Protein AF-0000000080790676 (afdb_homodimer)

Foldseek 3Di:
DDCPVPVVLVVLLVLLLVLLVLLQVQAAALVNDHDALCVLQVQLVVVVDHDDSVRSVCSNVVVDRDDDPSSLCSSCVRSVHDSCLSVPPVRVVVVSVLSVVLVVCVVVVPPLPPQPPDSRHNPSVVSVVSVVVVVVVVVVVD/DPCPVPVVLVVLLVLLLVLLVLLQVQAAALVNDHDALCVLQVQLVVVVDHDDSVRSVCSNVVVDRDDDPSSLCSSCVRSVHDSCLSVPPVRVVVVSVLSVVLVVCVVVVPPLPPQPPDSRHRPSVVSVVSVVVVVVVVVVVD

Radius of gyration: 21.84 Å; 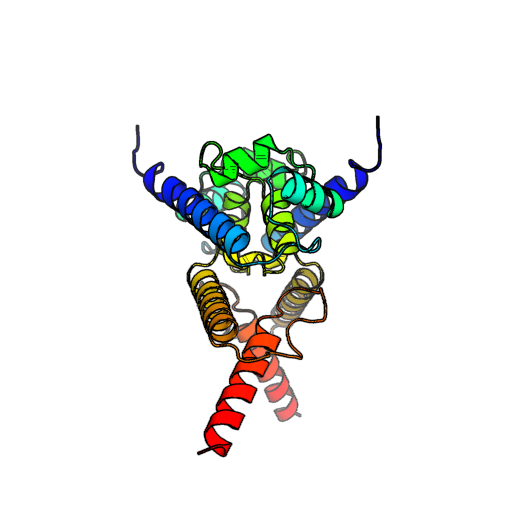Cα contacts (8 Å, |Δi|>4): 256; chains: 2; bounding box: 43×63×64 Å

Sequence (284 aa):
MSEHGGLEEDSWATSFRSRLNFLVAMVPPPSGEKWTNELIAEECLARGVEATYSNIAHLRTGRRTNPSARLVGALAQVFGVDVDYFFNDLRAHQIQKQFLALQQLRESGVKIEGIAARGEGLNPDLVMEAIRALRRDSDDRRMSEHGGLEEDSWATSFRSRLNFLVAMVPPPSGEKWTNELIAEECLARGVEATYSNIAHLRTGRRTNPSARLVGALAQVFGVDVDYFFNDLRAHQIQKQFLALQQLRESGVKIEGIAARGEGLNPDLVMEAIRALRRDSDDRR

Structure (mmCIF, N/CA/C/O backbone):
data_AF-0000000080790676-model_v1
#
loop_
_entity.id
_entity.type
_entity.pdbx_description
1 polymer 'HTH cro/C1-type domain-containing protein'
#
loop_
_atom_site.group_PDB
_atom_site.id
_atom_site.type_symbol
_atom_site.label_atom_id
_atom_site.label_alt_id
_atom_site.label_comp_id
_atom_site.label_asym_id
_atom_site.label_entity_id
_atom_site.label_seq_id
_atom_site.pdbx_PDB_ins_code
_atom_site.Cartn_x
_atom_site.Cartn_y
_atom_site.Cartn_z
_atom_site.occupancy
_atom_site.B_iso_or_equiv
_atom_site.auth_seq_id
_atom_site.auth_comp_id
_atom_site.auth_asym_id
_atom_site.auth_atom_id
_atom_site.pdbx_PDB_model_num
ATOM 1 N N . MET A 1 1 ? -21.875 1.157 -22.062 1 26.67 1 MET A N 1
ATOM 2 C CA . MET A 1 1 ? -20.672 1.672 -21.422 1 26.67 1 MET A CA 1
ATOM 3 C C . MET A 1 1 ? -20.625 1.248 -19.953 1 26.67 1 MET A C 1
ATOM 5 O O . MET A 1 1 ? -21.484 1.621 -19.156 1 26.67 1 MET A O 1
ATOM 9 N N . SER A 1 2 ? -20.281 0.074 -19.594 1 34.34 2 SER A N 1
ATOM 10 C CA . SER A 1 2 ? -20.641 -0.701 -18.422 1 34.34 2 SER A CA 1
ATOM 11 C C . SER A 1 2 ? -20.281 0.04 -17.125 1 34.34 2 SER A C 1
ATOM 13 O O . SER A 1 2 ? -19.125 0.394 -16.922 1 34.34 2 SER A O 1
ATOM 15 N N . GLU A 1 3 ? -21.078 0.726 -16.5 1 38.62 3 GLU A N 1
ATOM 16 C CA . GLU A 1 3 ? -21.281 1.614 -15.352 1 38.62 3 GLU A CA 1
ATOM 17 C C . GLU A 1 3 ? -20.656 1.032 -14.086 1 38.62 3 GLU A C 1
ATOM 19 O O . GLU A 1 3 ? -20.688 1.66 -13.023 1 38.62 3 GLU A O 1
ATOM 24 N N . HIS A 1 4 ? -20.453 -0.241 -14.062 1 42.03 4 HIS A N 1
ATOM 25 C CA . HIS A 1 4 ? -20.078 -0.925 -12.828 1 42.03 4 HIS A CA 1
ATOM 26 C C . HIS A 1 4 ? -18.656 -0.563 -12.406 1 42.03 4 HIS A C 1
ATOM 28 O O . HIS A 1 4 ? -18.266 -0.791 -11.258 1 42.03 4 HIS A O 1
ATOM 34 N N . GLY A 1 5 ? -17.766 -0.32 -13.258 1 42.09 5 GLY A N 1
ATOM 35 C CA . GLY A 1 5 ? -16.359 0.005 -13.086 1 42.09 5 GLY A CA 1
ATOM 36 C C . GLY A 1 5 ? -16.125 1.338 -12.398 1 42.09 5 GLY A C 1
ATOM 37 O O . GLY A 1 5 ? -15.055 1.588 -11.859 1 42.09 5 GLY A O 1
ATOM 38 N N . GLY A 1 6 ? -16.953 2.354 -12.648 1 43.22 6 GLY A N 1
ATOM 39 C CA . GLY A 1 6 ? -16.969 3.756 -12.258 1 43.22 6 GLY A CA 1
ATOM 40 C C . GLY A 1 6 ? -17.172 3.963 -10.773 1 43.22 6 GLY A C 1
ATOM 41 O O . GLY A 1 6 ? -16.5 4.805 -10.164 1 43.22 6 GLY A O 1
ATOM 42 N N . LEU A 1 7 ? -18.172 3.332 -10.242 1 45 7 LEU A N 1
ATOM 43 C CA . LEU A 1 7 ? -18.641 3.541 -8.875 1 45 7 LEU A CA 1
ATOM 44 C C . LEU A 1 7 ? -17.641 3.02 -7.863 1 45 7 LEU A C 1
ATOM 46 O O . LEU A 1 7 ? -17.406 3.646 -6.828 1 45 7 LEU A O 1
ATOM 50 N N . GLU A 1 8 ? -17.078 1.758 -8.102 1 49.09 8 GLU A N 1
ATOM 51 C CA . GLU A 1 8 ? -16.172 1.177 -7.109 1 49.09 8 GLU A CA 1
ATOM 52 C C . GLU A 1 8 ? -14.828 1.901 -7.094 1 49.09 8 GLU A C 1
ATOM 54 O O . GLU A 1 8 ? -14.211 2.047 -6.039 1 49.09 8 GLU A O 1
ATOM 59 N N . GLU A 1 9 ? -14.273 2.238 -8.43 1 52.28 9 GLU A N 1
ATOM 60 C CA . GLU A 1 9 ? -13.055 3.045 -8.508 1 52.28 9 GLU A CA 1
ATOM 61 C C . GLU A 1 9 ? -13.203 4.344 -7.723 1 52.28 9 GLU A C 1
ATOM 63 O O . GLU A 1 9 ? -12.266 4.777 -7.051 1 52.28 9 GLU A O 1
ATOM 68 N N . ASP A 1 10 ? -14.469 4.812 -7.82 1 60 10 ASP A N 1
ATOM 69 C CA . ASP A 1 10 ? -14.859 6.066 -7.184 1 60 10 ASP A CA 1
ATOM 70 C C . ASP A 1 10 ? -14.797 5.953 -5.664 1 60 10 ASP A C 1
ATOM 72 O O . ASP A 1 10 ? -14.43 6.91 -4.98 1 60 10 ASP A O 1
ATOM 76 N N . SER A 1 11 ? -14.664 4.605 -5.402 1 84.94 11 SER A N 1
ATOM 77 C CA . SER A 1 11 ? -14.836 4.465 -3.961 1 84.94 11 SER A CA 1
ATOM 78 C C . SER A 1 11 ? -13.492 4.504 -3.234 1 84.94 11 SER A C 1
ATOM 80 O O . SER A 1 11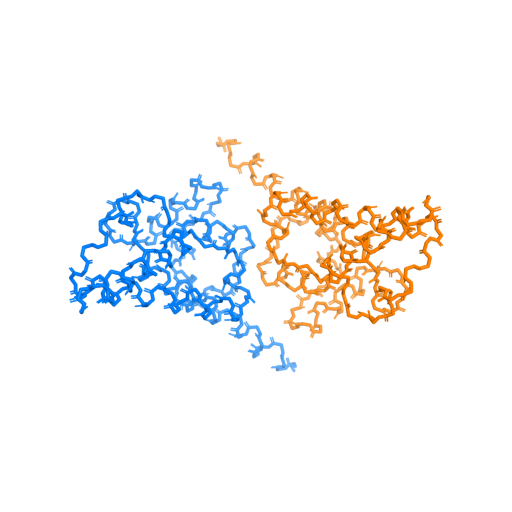 ? -13.344 5.211 -2.238 1 84.94 11 SER A O 1
ATOM 82 N N . TRP A 1 12 ? -12.469 3.998 -4.027 1 92.31 12 TRP A N 1
ATOM 83 C CA . TRP A 1 12 ? -11.188 4 -3.33 1 92.31 12 TRP A CA 1
ATOM 84 C C . TRP A 1 12 ? -10.562 5.387 -3.352 1 92.31 12 TRP A C 1
ATOM 86 O O . TRP A 1 12 ? -10 5.84 -2.348 1 92.31 12 TRP A O 1
ATOM 96 N N . ALA A 1 13 ? -10.664 6.074 -4.465 1 94.19 13 ALA A N 1
ATOM 97 C CA . ALA A 1 13 ? -10.086 7.406 -4.617 1 94.19 13 ALA A CA 1
ATOM 98 C C . ALA A 1 13 ? -10.68 8.383 -3.604 1 94.19 13 ALA A C 1
ATOM 100 O O . ALA A 1 13 ? -9.961 9.219 -3.049 1 94.19 13 ALA A O 1
ATOM 101 N N . THR A 1 14 ? -11.922 8.266 -3.424 1 95.31 14 THR A N 1
ATOM 102 C CA . THR A 1 14 ? -12.602 9.117 -2.461 1 95.31 14 THR A CA 1
ATOM 103 C C . THR A 1 14 ? -12.102 8.844 -1.044 1 95.31 14 THR A C 1
ATOM 105 O O . THR A 1 14 ? -11.805 9.773 -0.291 1 95.31 14 THR A O 1
ATOM 108 N N . SER A 1 15 ? -12 7.543 -0.733 1 96.31 15 SER A N 1
ATOM 109 C CA . SER A 1 15 ? -11.492 7.156 0.582 1 96.31 15 SER A CA 1
ATOM 110 C C . SER A 1 15 ? -10.047 7.598 0.771 1 96.31 15 SER A C 1
ATOM 112 O O . SER A 1 15 ? -9.68 8.094 1.837 1 96.31 15 SER A O 1
ATOM 114 N N . PHE A 1 16 ? -9.289 7.43 -0.302 1 97.62 16 PHE A N 1
ATOM 115 C CA . PHE A 1 16 ? -7.891 7.844 -0.247 1 97.62 16 PHE A CA 1
ATOM 116 C C . PHE A 1 16 ? -7.773 9.336 0.046 1 97.62 16 PHE A C 1
ATOM 118 O O . PHE A 1 16 ? -7.012 9.742 0.924 1 97.62 16 PHE A O 1
ATOM 125 N N . ARG A 1 17 ? -8.5 10.07 -0.663 1 97.88 17 ARG A N 1
ATOM 126 C CA . ARG A 1 17 ? -8.484 11.523 -0.505 1 97.88 17 ARG A CA 1
ATOM 127 C C . ARG A 1 17 ? -8.852 11.922 0.92 1 97.88 17 ARG A C 1
ATOM 129 O O . ARG A 1 17 ? -8.156 12.727 1.542 1 97.88 17 ARG A O 1
ATOM 136 N N . SER A 1 18 ? -9.914 11.352 1.451 1 97.69 18 SER A N 1
ATOM 137 C CA . SER A 1 18 ? -10.367 11.648 2.807 1 97.69 18 SER A CA 1
ATOM 138 C C . SER A 1 18 ? -9.312 11.258 3.838 1 97.69 18 SER A C 1
ATOM 140 O O . SER A 1 18 ? -9.047 12.016 4.777 1 97.69 18 SER A O 1
ATOM 142 N N . ARG A 1 19 ? -8.68 10.156 3.592 1 97.94 19 ARG A N 1
ATOM 143 C CA . ARG A 1 19 ? -7.68 9.656 4.527 1 97.94 19 ARG A CA 1
ATOM 144 C C . ARG A 1 19 ? -6.422 10.516 4.488 1 97.94 19 ARG A C 1
ATOM 146 O O . ARG A 1 19 ? -5.824 10.797 5.531 1 97.94 19 ARG A O 1
ATOM 153 N N . LEU A 1 20 ? -6.043 10.891 3.299 1 98.38 20 LEU A N 1
ATOM 154 C CA . LEU A 1 20 ? -4.898 11.789 3.168 1 98.38 20 LEU A CA 1
ATOM 155 C C . LEU A 1 20 ? -5.152 13.109 3.896 1 98.38 20 LEU A C 1
ATOM 157 O O . LEU A 1 20 ? -4.328 13.547 4.695 1 98.38 20 LEU A O 1
ATOM 161 N N . ASN A 1 21 ? -6.305 13.695 3.693 1 98.19 21 ASN A N 1
ATOM 162 C CA . ASN A 1 21 ? -6.625 14.984 4.293 1 98.19 21 ASN A CA 1
ATOM 163 C C . ASN A 1 21 ? -6.762 14.883 5.809 1 98.19 21 ASN A C 1
ATOM 165 O O . ASN A 1 21 ? -6.426 15.82 6.531 1 98.19 21 ASN A O 1
ATOM 169 N N . PHE A 1 22 ? -7.238 13.781 6.297 1 97.5 22 PHE A N 1
ATOM 170 C CA . PHE A 1 22 ? -7.285 13.547 7.738 1 97.5 22 PHE A CA 1
ATOM 171 C C . PHE A 1 22 ? -5.887 13.609 8.344 1 97.5 22 PHE A C 1
ATOM 173 O O . PHE A 1 22 ? -5.676 14.258 9.367 1 97.5 22 PHE A O 1
ATOM 180 N N . LEU A 1 23 ? -4.902 12.945 7.695 1 95.81 23 LEU A N 1
ATOM 181 C CA . LEU A 1 23 ? -3.535 12.945 8.203 1 95.81 23 LEU A CA 1
ATOM 182 C C . LEU A 1 23 ? -2.947 14.352 8.18 1 95.81 23 LEU A C 1
ATOM 184 O O . LEU A 1 23 ? -2.266 14.766 9.117 1 95.81 23 LEU A O 1
ATOM 188 N N . VAL A 1 24 ? -3.238 15.078 7.109 1 96 24 VAL A N 1
ATOM 189 C CA . VAL A 1 24 ? -2.732 16.438 6.98 1 96 24 VAL A CA 1
ATOM 190 C C . VAL A 1 24 ? -3.264 17.297 8.125 1 96 24 VAL A C 1
ATOM 192 O O . VAL A 1 24 ? -2.543 18.141 8.664 1 96 24 VAL A O 1
ATOM 195 N N . ALA A 1 25 ? -4.465 16.984 8.516 1 94.12 25 ALA A N 1
ATOM 196 C CA . ALA A 1 25 ? -5.105 17.766 9.57 1 94.12 25 ALA A CA 1
ATOM 197 C C . ALA A 1 25 ? -4.613 17.344 10.953 1 94.12 25 ALA A C 1
ATOM 199 O O . ALA A 1 25 ? -4.504 18.172 11.859 1 94.12 25 ALA A O 1
ATOM 200 N N . MET A 1 26 ? -4.23 16.062 11.086 1 91.38 26 MET A N 1
ATOM 201 C CA . MET A 1 26 ? -4.086 15.539 12.438 1 91.38 26 MET A CA 1
ATOM 202 C C . MET A 1 26 ? -2.613 15.375 12.797 1 91.38 26 MET A C 1
ATOM 204 O O . MET A 1 26 ? -2.25 15.438 13.977 1 91.38 26 MET A O 1
ATOM 208 N N . VAL A 1 27 ? -1.775 15.18 11.797 1 88 27 VAL A N 1
ATOM 209 C CA . VAL A 1 27 ? -0.369 14.898 12.062 1 88 27 VAL A CA 1
ATOM 210 C C . VAL A 1 27 ? 0.446 16.188 11.953 1 88 27 VAL A C 1
ATOM 212 O O . VAL A 1 27 ? 0.422 16.859 10.914 1 88 27 VAL A O 1
ATOM 215 N N . PRO A 1 28 ? 1.171 16.469 13.008 1 84.75 28 PRO A N 1
ATOM 216 C CA . PRO A 1 28 ? 1.999 17.688 12.914 1 84.75 28 PRO A CA 1
ATOM 217 C C . PRO A 1 28 ? 3.211 17.5 12 1 84.75 28 PRO A C 1
ATOM 219 O O . PRO A 1 28 ? 3.807 16.406 11.977 1 84.75 28 PRO A O 1
ATOM 222 N N . PRO A 1 29 ? 3.52 18.516 11.266 1 87.94 29 PRO A N 1
ATOM 223 C CA . PRO A 1 29 ? 4.75 18.453 10.477 1 87.94 29 PRO A CA 1
ATOM 224 C C . PRO A 1 29 ? 6.012 18.5 11.336 1 87.94 29 PRO A C 1
ATOM 226 O O . PRO A 1 29 ? 5.957 18.953 12.484 1 87.94 29 PRO A O 1
ATOM 229 N N . PRO A 1 30 ? 7.078 17.953 10.758 1 77.44 30 PRO A N 1
ATOM 230 C CA . PRO A 1 30 ? 8.336 18 11.508 1 77.44 30 PRO A CA 1
ATOM 231 C C . PRO A 1 30 ? 8.789 19.438 11.805 1 77.44 30 PRO A C 1
ATOM 233 O O . PRO A 1 30 ? 9.438 19.672 12.828 1 77.44 30 PRO A O 1
ATOM 236 N N . SER A 1 31 ? 8.516 20.328 10.914 1 75.06 31 SER A N 1
ATOM 237 C CA . SER A 1 31 ? 8.969 21.719 11.047 1 75.06 31 SER A CA 1
ATOM 238 C C . SER A 1 31 ? 8.156 22.469 12.094 1 75.06 31 SER A C 1
ATOM 240 O O . SER A 1 31 ? 8.555 23.547 12.539 1 75.06 31 SER A O 1
ATOM 242 N N . GLY A 1 32 ? 7.203 21.844 12.609 1 73.69 32 GLY A N 1
ATOM 243 C CA . GLY A 1 32 ? 6.34 22.516 13.57 1 73.69 32 GLY A CA 1
ATOM 244 C C . GLY A 1 32 ? 5.328 23.438 12.922 1 73.69 32 GLY A C 1
ATOM 245 O O . GLY A 1 32 ? 4.352 23.844 13.562 1 73.69 32 GLY A O 1
ATOM 246 N N . GLU A 1 33 ? 5.57 23.906 11.789 1 78.69 33 GLU A N 1
ATOM 247 C CA . GLU A 1 33 ? 4.613 24.734 11.055 1 78.69 33 GLU A CA 1
ATOM 248 C C . GLU A 1 33 ? 3.477 23.875 10.492 1 78.69 33 GLU A C 1
ATOM 250 O O . GLU A 1 33 ? 3.334 22.703 10.844 1 78.69 33 GLU A O 1
ATOM 255 N N . LYS A 1 34 ? 2.537 24.516 9.688 1 90 34 LYS A N 1
ATOM 256 C CA . LYS A 1 34 ? 1.4 23.859 9.055 1 90 34 LYS A CA 1
ATOM 257 C C . LYS A 1 34 ? 1.822 23.156 7.766 1 90 34 LYS A C 1
ATOM 259 O O . LYS A 1 34 ? 2.693 23.656 7.043 1 90 34 LYS A O 1
ATOM 264 N N . TRP A 1 35 ? 1.248 22 7.578 1 94.5 35 TRP A N 1
ATOM 265 C CA . TRP A 1 35 ? 1.479 21.297 6.312 1 94.5 35 TRP A CA 1
ATOM 266 C C . TRP A 1 35 ? 1.046 22.172 5.137 1 94.5 35 TRP A C 1
ATOM 268 O O . TRP A 1 35 ? -0.004 22.812 5.184 1 94.5 35 TRP A O 1
ATOM 278 N N . THR A 1 36 ? 1.931 22.297 4.191 1 95.12 36 THR A N 1
ATOM 279 C CA . THR A 1 36 ? 1.578 22.781 2.865 1 95.12 36 THR A CA 1
ATOM 280 C C . THR A 1 36 ? 1.824 21.719 1.809 1 95.12 36 THR A C 1
ATOM 282 O O . THR A 1 36 ? 2.572 20.766 2.045 1 95.12 36 THR A O 1
ATOM 285 N N . ASN A 1 37 ? 1.191 21.875 0.684 1 97.25 37 ASN A N 1
ATOM 286 C CA . ASN A 1 37 ? 1.439 20.922 -0.396 1 97.25 37 ASN A CA 1
ATOM 287 C C . ASN A 1 37 ? 2.912 20.891 -0.793 1 97.25 37 ASN A C 1
ATOM 289 O O . ASN A 1 37 ? 3.447 19.844 -1.146 1 97.25 37 ASN A O 1
ATOM 293 N N . GLU A 1 38 ? 3.516 22.031 -0.691 1 95.5 38 GLU A N 1
ATOM 294 C CA . GLU A 1 38 ? 4.941 22.141 -0.982 1 95.5 38 GLU A CA 1
ATOM 295 C C . GLU A 1 38 ? 5.77 21.344 0.015 1 95.5 38 GLU A C 1
ATOM 297 O O . GLU A 1 38 ? 6.695 20.625 -0.374 1 95.5 38 GLU A O 1
ATOM 302 N N . LEU A 1 39 ? 5.434 21.5 1.262 1 95.75 39 LEU A N 1
ATOM 303 C CA . LEU A 1 39 ? 6.168 20.766 2.297 1 95.75 39 LEU A CA 1
ATOM 304 C C . LEU A 1 39 ? 5.965 19.266 2.156 1 95.75 39 LEU A C 1
ATOM 306 O O . LEU A 1 39 ? 6.91 18.484 2.318 1 95.75 39 LEU A O 1
ATOM 310 N N . ILE A 1 40 ? 4.77 18.844 1.87 1 97.25 40 ILE A N 1
ATOM 311 C CA . ILE A 1 40 ? 4.477 17.422 1.676 1 97.25 40 ILE A CA 1
ATOM 312 C C . ILE A 1 40 ? 5.297 16.891 0.504 1 97.25 40 ILE A C 1
ATOM 314 O O . ILE A 1 40 ? 5.902 15.812 0.603 1 97.25 40 ILE A O 1
ATOM 318 N N . ALA A 1 41 ? 5.305 17.656 -0.583 1 97.44 41 ALA A N 1
ATOM 319 C CA . ALA A 1 41 ? 6.078 17.25 -1.757 1 97.44 41 ALA A CA 1
ATOM 320 C C . ALA A 1 41 ? 7.562 17.125 -1.418 1 97.44 41 ALA A C 1
ATOM 322 O O . ALA A 1 41 ? 8.219 16.172 -1.847 1 97.44 41 ALA A O 1
ATOM 323 N N . GLU A 1 42 ? 8.039 18.047 -0.665 1 95.88 42 GLU A N 1
ATOM 324 C CA . GLU A 1 42 ? 9.438 18.016 -0.249 1 95.88 42 GLU A CA 1
ATOM 325 C C . GLU A 1 42 ? 9.742 16.797 0.604 1 95.88 42 GLU A C 1
ATOM 327 O O . GLU A 1 42 ? 10.789 16.156 0.444 1 95.88 42 GLU A O 1
ATOM 332 N N . GLU A 1 43 ? 8.852 16.516 1.502 1 94.5 43 GLU A N 1
ATOM 333 C CA . GLU A 1 43 ? 9.039 15.344 2.359 1 94.5 43 GLU A CA 1
ATOM 334 C C . GLU A 1 43 ? 8.984 14.055 1.552 1 94.5 43 GLU A C 1
ATOM 336 O O . GLU A 1 43 ? 9.695 13.094 1.855 1 94.5 43 GLU A O 1
ATOM 341 N N . CYS A 1 44 ? 8.148 13.969 0.527 1 96.62 44 CYS A N 1
ATOM 342 C CA . CYS A 1 44 ? 8.109 12.82 -0.365 1 96.62 44 CYS A CA 1
ATOM 343 C C . CYS A 1 44 ? 9.43 12.672 -1.119 1 96.62 44 CYS A C 1
ATOM 345 O O . CYS A 1 44 ? 9.953 11.562 -1.248 1 96.62 44 CYS A O 1
ATOM 347 N N . LEU A 1 45 ? 9.961 13.812 -1.557 1 95.12 45 LEU A N 1
ATOM 348 C CA . LEU A 1 45 ? 11.234 13.805 -2.277 1 95.12 45 LEU A CA 1
ATOM 349 C C . LEU A 1 45 ? 12.359 13.289 -1.39 1 95.12 45 LEU A C 1
ATOM 351 O O . LEU A 1 45 ? 13.227 12.539 -1.85 1 95.12 45 LEU A O 1
ATOM 355 N N . ALA A 1 46 ? 12.289 13.68 -0.172 1 93.5 46 ALA A N 1
ATOM 356 C CA . ALA A 1 46 ? 13.289 13.234 0.793 1 93.5 46 ALA A CA 1
ATOM 357 C C . ALA A 1 46 ? 13.25 11.711 0.957 1 93.5 46 ALA A C 1
ATOM 359 O O . ALA A 1 46 ? 14.227 11.102 1.385 1 93.5 46 ALA A O 1
ATOM 360 N N . ARG A 1 47 ? 12.141 11.172 0.562 1 91.25 47 ARG A N 1
ATOM 361 C CA . ARG A 1 47 ? 11.961 9.727 0.66 1 91.25 47 ARG A CA 1
ATOM 362 C C . ARG A 1 47 ? 12.109 9.062 -0.705 1 91.25 47 ARG A C 1
ATOM 364 O O . ARG A 1 47 ? 11.727 7.898 -0.88 1 91.25 47 ARG A O 1
ATOM 371 N N . GLY A 1 48 ? 12.586 9.867 -1.639 1 91.75 48 GLY A N 1
ATOM 372 C CA . GLY A 1 48 ? 12.984 9.32 -2.924 1 91.75 48 GLY A CA 1
ATOM 373 C C . GLY A 1 48 ? 11.859 9.305 -3.941 1 91.75 48 GLY A C 1
ATOM 374 O O . GLY A 1 48 ? 11.969 8.664 -4.988 1 91.75 48 GLY A O 1
ATOM 375 N N . VAL A 1 49 ? 10.797 9.914 -3.652 1 94.69 49 VAL A N 1
ATOM 376 C CA . VAL A 1 49 ? 9.672 9.945 -4.586 1 94.69 49 VAL A CA 1
ATOM 377 C C . VAL A 1 49 ? 9.383 11.383 -5.004 1 94.69 49 VAL A C 1
ATOM 379 O O . VAL A 1 49 ? 9.07 12.227 -4.164 1 94.69 49 VAL A O 1
ATOM 382 N N . GLU A 1 50 ? 9.516 11.531 -6.238 1 91.69 50 GLU A N 1
ATOM 383 C CA . GLU A 1 50 ? 9.266 12.867 -6.762 1 91.69 50 GLU A CA 1
ATOM 384 C C . GLU A 1 50 ? 7.773 13.148 -6.883 1 91.69 50 GLU A C 1
ATOM 386 O O . GLU A 1 50 ? 7.051 12.414 -7.562 1 91.69 50 GLU A O 1
ATOM 391 N N . ALA A 1 51 ? 7.402 14.07 -6.137 1 91.5 51 ALA A N 1
ATOM 392 C CA . ALA A 1 51 ? 6.047 14.609 -6.254 1 91.5 51 ALA A CA 1
ATOM 393 C C . ALA A 1 51 ? 6.07 16.125 -6.391 1 91.5 51 ALA A C 1
ATOM 395 O O . ALA A 1 51 ? 6.961 16.797 -5.859 1 91.5 51 ALA A O 1
ATOM 396 N N . THR A 1 52 ? 5.289 16.672 -7.211 1 90.56 52 THR A N 1
ATOM 397 C CA . THR A 1 52 ? 5.168 18.109 -7.32 1 90.56 52 THR A CA 1
ATOM 398 C C . THR A 1 52 ? 4.059 18.641 -6.41 1 90.56 52 THR A C 1
ATOM 400 O O . THR A 1 52 ? 3.232 17.859 -5.922 1 90.56 52 THR A O 1
ATOM 403 N N . TYR A 1 53 ? 4.184 19.969 -6.188 1 92.69 53 TYR A N 1
ATOM 404 C CA . TYR A 1 53 ? 3.119 20.641 -5.453 1 92.69 53 TYR A CA 1
ATOM 405 C C . TYR A 1 53 ? 1.761 20.359 -6.086 1 92.69 53 TYR A C 1
ATOM 407 O O . TYR A 1 53 ? 0.789 20.078 -5.383 1 92.69 53 TYR A O 1
ATOM 415 N N . SER A 1 54 ? 1.723 20.422 -7.324 1 94.94 54 SER A N 1
ATOM 416 C CA . SER A 1 54 ? 0.457 20.25 -8.023 1 94.94 54 SER A CA 1
ATOM 417 C C . SER A 1 54 ? -0.06 18.812 -7.875 1 94.94 54 SER A C 1
ATOM 419 O O . SER A 1 54 ? -1.266 18.594 -7.742 1 94.94 54 SER A O 1
ATOM 421 N N . ASN A 1 55 ? 0.87 17.828 -7.887 1 95.75 55 ASN A N 1
ATOM 422 C CA . ASN A 1 55 ? 0.473 16.438 -7.695 1 95.75 55 ASN A CA 1
ATOM 423 C C . ASN A 1 55 ? -0.205 16.219 -6.348 1 95.75 55 ASN A C 1
ATOM 425 O O . ASN A 1 55 ? -1.26 15.594 -6.27 1 95.75 55 ASN A O 1
ATOM 429 N N . ILE A 1 56 ? 0.364 16.812 -5.359 1 98.06 56 ILE A N 1
ATOM 430 C CA . ILE A 1 56 ? -0.18 16.688 -4.012 1 98.06 56 ILE A CA 1
ATOM 431 C C . ILE A 1 56 ? -1.519 17.422 -3.924 1 98.06 56 ILE A C 1
ATOM 433 O O . ILE A 1 56 ? -2.496 16.875 -3.404 1 98.06 56 ILE A O 1
ATOM 437 N N . ALA A 1 57 ? -1.563 18.641 -4.418 1 98.12 57 ALA A N 1
ATOM 438 C CA . ALA A 1 57 ? -2.795 19.422 -4.418 1 98.12 57 ALA A CA 1
ATOM 439 C C . ALA A 1 57 ? -3.922 18.672 -5.125 1 98.12 57 ALA A C 1
ATOM 441 O O . ALA A 1 57 ? -5.051 18.641 -4.633 1 98.12 57 ALA A O 1
ATOM 442 N N . HIS A 1 58 ? -3.623 18.125 -6.242 1 97.94 58 HIS A N 1
ATOM 443 C CA . HIS A 1 58 ? -4.625 17.422 -7.035 1 97.94 58 HIS A CA 1
ATOM 444 C C . HIS A 1 58 ? -5.148 16.188 -6.305 1 97.94 58 HIS A C 1
ATOM 446 O O . HIS A 1 58 ? -6.336 15.867 -6.398 1 97.94 58 HIS A O 1
ATOM 452 N N . LEU A 1 59 ? -4.312 15.5 -5.605 1 97.75 59 LEU A N 1
ATOM 453 C CA . LEU A 1 59 ? -4.738 14.352 -4.816 1 97.75 59 LEU A CA 1
ATOM 454 C C . LEU A 1 59 ? -5.656 14.789 -3.678 1 97.75 59 LEU A C 1
ATOM 456 O O . LEU A 1 59 ? -6.691 14.156 -3.432 1 97.75 59 LEU A O 1
ATOM 460 N N . ARG A 1 60 ? -5.34 15.883 -3.098 1 98.12 60 ARG A N 1
ATOM 461 C CA . ARG A 1 60 ? -6.078 16.344 -1.926 1 98.12 60 ARG A CA 1
ATOM 462 C C . ARG A 1 60 ? -7.426 16.922 -2.324 1 98.12 60 ARG A C 1
ATOM 464 O O . ARG A 1 60 ? -8.367 16.938 -1.527 1 98.12 60 ARG A O 1
ATOM 471 N N . THR A 1 61 ? -7.527 17.375 -3.545 1 97.5 61 THR A N 1
ATOM 472 C CA . THR A 1 61 ? -8.773 17.984 -3.992 1 97.5 61 THR A CA 1
ATOM 473 C C . THR A 1 61 ? -9.578 17.016 -4.855 1 97.5 61 THR A C 1
ATOM 475 O O . THR A 1 61 ? -10.711 17.312 -5.238 1 97.5 61 THR A O 1
ATOM 478 N N . GLY A 1 62 ? -9.008 15.914 -5.25 1 95.44 62 GLY A N 1
ATOM 479 C CA . GLY A 1 62 ? -9.711 14.914 -6.035 1 95.44 62 GLY A CA 1
ATOM 480 C C . GLY A 1 62 ? -9.594 15.141 -7.531 1 95.44 62 GLY A C 1
ATOM 481 O O . GLY A 1 62 ? -10.227 14.445 -8.32 1 95.44 62 GLY A O 1
ATOM 482 N N . ARG A 1 63 ? -8.781 16.062 -7.965 1 95.62 63 ARG A N 1
ATOM 483 C CA . ARG A 1 63 ? -8.539 16.297 -9.383 1 95.62 63 ARG A CA 1
ATOM 484 C C . ARG A 1 63 ? -7.73 15.156 -9.992 1 95.62 63 ARG A C 1
ATOM 486 O O . ARG A 1 63 ? -7.84 14.875 -11.188 1 95.62 63 ARG A O 1
ATOM 493 N N . ARG A 1 64 ? -6.898 14.555 -9.227 1 94.44 64 ARG A N 1
ATOM 494 C CA . ARG A 1 64 ? -6.254 13.281 -9.555 1 94.44 64 ARG A CA 1
ATOM 495 C C . ARG A 1 64 ? -6.742 12.172 -8.633 1 94.44 64 ARG A C 1
ATOM 497 O O . ARG A 1 64 ? -6.836 12.359 -7.422 1 94.44 64 ARG A O 1
ATOM 504 N N . THR A 1 65 ? -7.039 11.062 -9.242 1 93.88 65 THR A N 1
ATOM 505 C CA . THR A 1 65 ? -7.711 10.047 -8.453 1 93.88 65 THR A CA 1
ATOM 506 C C . THR A 1 65 ? -6.949 8.727 -8.508 1 93.88 65 THR A C 1
ATOM 508 O O . THR A 1 65 ? -7.387 7.723 -7.938 1 93.88 65 THR A O 1
ATOM 511 N N . ASN A 1 66 ? -5.789 8.719 -9.203 1 93.88 66 ASN A N 1
ATOM 512 C CA . ASN A 1 66 ? -5.062 7.469 -9.383 1 93.88 66 ASN A CA 1
ATOM 513 C C . ASN A 1 66 ? -3.57 7.645 -9.109 1 93.88 66 ASN A C 1
ATOM 515 O O . ASN A 1 66 ? -2.752 7.566 -10.023 1 93.88 66 ASN A O 1
ATOM 519 N N . PRO A 1 67 ? -3.279 7.812 -7.84 1 96.75 67 PRO A N 1
ATOM 520 C CA . PRO A 1 67 ? -1.86 7.949 -7.504 1 96.75 67 PRO A CA 1
ATOM 521 C C . PRO A 1 67 ? -1.074 6.66 -7.734 1 96.75 67 PRO A C 1
ATOM 523 O O . PRO A 1 67 ? -1.656 5.574 -7.75 1 96.75 67 PRO A O 1
ATOM 526 N N . SER A 1 68 ? 0.235 6.844 -7.898 1 96.12 68 SER A N 1
ATOM 527 C CA . SER A 1 68 ? 1.11 5.68 -8 1 96.12 68 SER A CA 1
ATOM 528 C C . SER A 1 68 ? 1.306 5.012 -6.645 1 96.12 68 SER A C 1
ATOM 530 O O . SER A 1 68 ? 1.164 5.656 -5.602 1 96.12 68 SER A O 1
ATOM 532 N N . ALA A 1 69 ? 1.668 3.764 -6.691 1 97 69 ALA A N 1
ATOM 533 C CA . ALA A 1 69 ? 1.938 3.02 -5.465 1 97 69 ALA A CA 1
ATOM 534 C C . ALA A 1 69 ? 3.119 3.619 -4.707 1 97 69 ALA A C 1
ATOM 536 O O . ALA A 1 69 ? 3.09 3.723 -3.479 1 97 69 ALA A O 1
ATOM 537 N N . ARG A 1 70 ? 4.117 4.016 -5.387 1 95.88 70 ARG A N 1
ATOM 538 C CA . ARG A 1 70 ? 5.301 4.59 -4.762 1 95.88 70 ARG A CA 1
ATOM 539 C C . ARG A 1 70 ? 4.957 5.867 -4.004 1 95.88 70 ARG A C 1
ATOM 541 O O . ARG A 1 70 ? 5.434 6.082 -2.887 1 95.88 70 ARG A O 1
ATOM 548 N N . LEU A 1 71 ? 4.156 6.715 -4.617 1 97.25 71 LEU A N 1
ATOM 549 C CA . LEU A 1 71 ? 3.76 7.953 -3.955 1 97.25 71 LEU A CA 1
ATOM 550 C C . LEU A 1 71 ? 2.947 7.664 -2.697 1 97.25 71 LEU A C 1
ATOM 552 O O . LEU A 1 71 ? 3.158 8.289 -1.658 1 97.25 71 LEU A O 1
ATOM 556 N N . VAL A 1 72 ? 2.051 6.727 -2.809 1 98 72 VAL A N 1
ATOM 557 C CA . VAL A 1 72 ? 1.223 6.383 -1.658 1 98 72 VAL A CA 1
ATOM 558 C C . VAL A 1 72 ? 2.1 5.836 -0.535 1 98 72 VAL A C 1
ATOM 560 O O . VAL A 1 72 ? 1.902 6.172 0.636 1 98 72 VAL A O 1
ATOM 563 N N . GLY A 1 73 ? 3.068 5.012 -0.864 1 97.38 73 GLY A N 1
ATOM 564 C CA . GLY A 1 73 ? 4.035 4.543 0.115 1 97.38 73 GLY A CA 1
ATOM 565 C C . GLY A 1 73 ? 4.816 5.672 0.768 1 97.38 73 GLY A C 1
ATOM 566 O O . GLY A 1 73 ? 5 5.68 1.987 1 97.38 73 GLY A O 1
ATOM 567 N N . ALA A 1 74 ? 5.27 6.586 -0.033 1 97.06 74 ALA A N 1
ATOM 568 C CA . ALA A 1 74 ? 6.012 7.734 0.489 1 97.06 74 ALA A CA 1
ATOM 569 C C . ALA A 1 74 ? 5.145 8.562 1.434 1 97.06 74 ALA A C 1
ATOM 571 O O . ALA A 1 74 ? 5.605 8.984 2.498 1 97.06 74 ALA A O 1
ATOM 572 N N . LEU A 1 75 ? 3.861 8.773 1.043 1 97.69 75 LEU A N 1
ATOM 573 C CA . LEU A 1 75 ? 2.947 9.547 1.882 1 97.69 75 LEU A CA 1
ATOM 574 C C . LEU A 1 75 ? 2.732 8.852 3.225 1 97.69 75 LEU A C 1
ATOM 576 O O . LEU A 1 75 ? 2.689 9.508 4.266 1 97.69 75 LEU A O 1
ATOM 580 N N . ALA A 1 76 ? 2.559 7.531 3.158 1 97.06 76 ALA A N 1
ATOM 581 C CA . ALA A 1 76 ? 2.426 6.785 4.406 1 97.06 76 ALA A CA 1
ATOM 582 C C . ALA A 1 76 ? 3.627 7.027 5.316 1 97.06 76 ALA A C 1
ATOM 584 O O . ALA A 1 76 ? 3.467 7.246 6.52 1 97.06 76 ALA A O 1
ATOM 585 N N . GLN A 1 77 ? 4.836 7.039 4.781 1 94.38 77 GLN A N 1
ATOM 586 C CA . GLN A 1 77 ? 6.059 7.273 5.547 1 94.38 77 GLN A CA 1
ATOM 587 C C . GLN A 1 77 ? 6.109 8.703 6.07 1 94.38 77 GLN A C 1
ATOM 589 O O . GLN A 1 77 ? 6.5 8.938 7.215 1 94.38 77 GLN A O 1
ATOM 594 N N . VAL A 1 78 ? 5.734 9.641 5.238 1 94.5 78 VAL A N 1
ATOM 595 C CA . VAL A 1 78 ? 5.746 11.055 5.613 1 94.5 78 VAL A CA 1
ATOM 596 C C . VAL A 1 78 ? 4.883 11.258 6.859 1 94.5 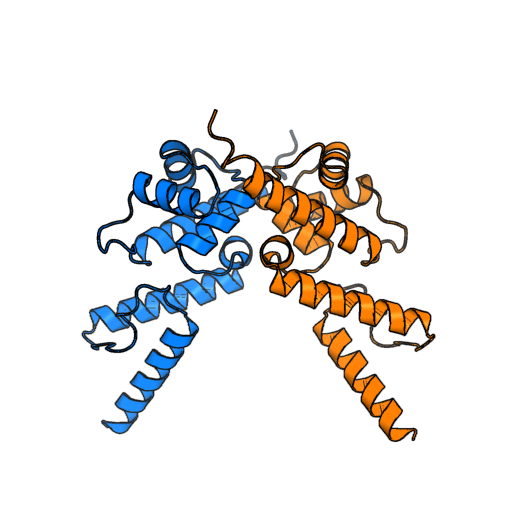78 VAL A C 1
ATOM 598 O O . VAL A 1 78 ? 5.273 11.984 7.777 1 94.5 78 VAL A O 1
ATOM 601 N N . PHE A 1 79 ? 3.766 10.57 6.918 1 95 79 PHE A N 1
ATOM 602 C CA . PHE A 1 79 ? 2.828 10.797 8.008 1 95 79 PHE A CA 1
ATOM 603 C C . PHE A 1 79 ? 3.002 9.758 9.102 1 95 79 PHE A C 1
ATOM 605 O O . PHE A 1 79 ? 2.301 9.7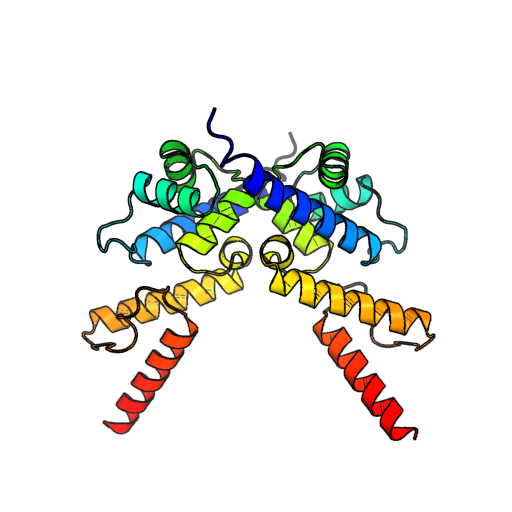89 10.117 1 95 79 PHE A O 1
ATOM 612 N N . GLY A 1 80 ? 3.826 8.844 8.852 1 92.31 80 GLY A N 1
ATOM 613 C CA . GLY A 1 80 ? 4.199 7.902 9.898 1 92.31 80 GLY A CA 1
ATOM 614 C C . GLY A 1 80 ? 3.146 6.84 10.148 1 92.31 80 GLY A C 1
ATOM 615 O O . GLY A 1 80 ? 2.928 6.43 11.289 1 92.31 80 GLY A O 1
ATOM 616 N N . VAL A 1 81 ? 2.449 6.434 9.164 1 92.19 81 VAL A N 1
ATOM 617 C CA . VAL A 1 81 ? 1.463 5.363 9.297 1 92.19 81 VAL A CA 1
ATOM 618 C C . VAL A 1 81 ? 1.854 4.191 8.398 1 92.19 81 VAL A C 1
ATOM 620 O O . VAL A 1 81 ? 2.635 4.352 7.457 1 92.19 81 VAL A O 1
ATOM 623 N N . ASP A 1 82 ? 1.292 3.074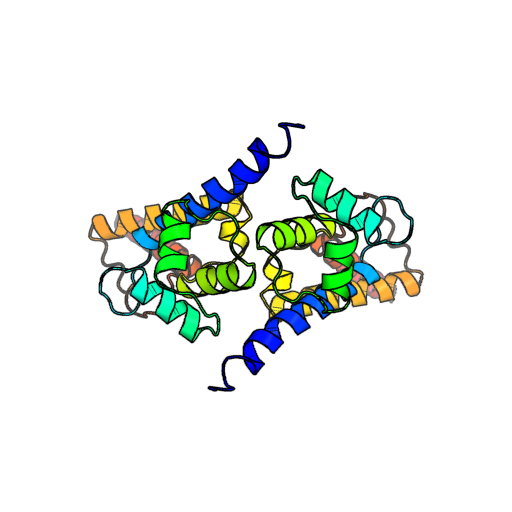 8.734 1 92.5 82 ASP A N 1
ATOM 624 C CA . ASP A 1 82 ? 1.432 1.944 7.82 1 92.5 82 ASP A CA 1
ATOM 625 C C . ASP A 1 82 ? 0.681 2.197 6.516 1 92.5 82 ASP A C 1
ATOM 627 O O . ASP A 1 82 ? -0.426 2.738 6.523 1 92.5 82 ASP A O 1
ATOM 631 N N . VAL A 1 83 ? 1.263 1.705 5.457 1 97.31 83 VAL A N 1
ATOM 632 C CA . VAL A 1 83 ? 0.67 1.954 4.148 1 97.31 83 VAL A CA 1
ATOM 633 C C . VAL A 1 83 ? -0.711 1.307 4.074 1 97.31 83 VAL A C 1
ATOM 635 O O . VAL A 1 83 ? -1.583 1.771 3.336 1 97.31 83 VAL A O 1
ATOM 638 N N . ASP A 1 84 ? -0.97 0.325 4.863 1 95.69 84 ASP A N 1
ATOM 639 C CA . ASP A 1 84 ? -2.262 -0.352 4.922 1 95.69 84 ASP A CA 1
ATOM 640 C C . ASP A 1 84 ? -3.379 0.625 5.285 1 95.69 84 ASP A C 1
ATOM 642 O O . ASP A 1 84 ? -4.551 0.377 4.988 1 95.69 84 ASP A O 1
ATOM 646 N N . TYR A 1 85 ? -3.066 1.709 5.949 1 96.25 85 TYR A N 1
ATOM 647 C CA . TYR A 1 85 ? -4.012 2.768 6.289 1 96.25 85 TYR A CA 1
ATOM 648 C C . TYR A 1 85 ? -4.793 3.215 5.059 1 96.25 85 TYR A C 1
ATOM 650 O O . TYR A 1 85 ? -5.984 3.531 5.152 1 96.25 85 TYR A O 1
ATOM 658 N N . PHE A 1 86 ? -4.152 3.199 3.91 1 97.88 86 PHE A N 1
ATOM 659 C CA . PHE A 1 86 ? -4.777 3.732 2.703 1 97.88 86 PHE A CA 1
ATOM 660 C C . PHE A 1 86 ? -5.574 2.654 1.982 1 97.88 86 PHE A C 1
ATOM 662 O O . PHE A 1 86 ? -6.305 2.945 1.034 1 97.88 86 PHE A O 1
ATOM 669 N N . PHE A 1 87 ? -5.512 1.361 2.512 1 96.69 87 PHE A N 1
ATOM 670 C CA . PHE A 1 87 ? -6.102 0.275 1.738 1 96.69 87 PHE A CA 1
ATOM 671 C C . PHE A 1 87 ? -7.113 -0.496 2.578 1 96.69 87 PHE A C 1
ATOM 673 O O . PHE A 1 87 ? -7.945 -1.229 2.037 1 96.69 87 PHE A O 1
ATOM 680 N N . ASN A 1 88 ? -6.988 -0.354 3.816 1 94.12 88 ASN A N 1
ATOM 681 C CA . ASN A 1 88 ? -7.77 -1.167 4.742 1 94.12 88 ASN A CA 1
ATOM 682 C C . ASN A 1 88 ? -8.695 -0.308 5.598 1 94.12 88 ASN A C 1
ATOM 684 O O . ASN A 1 88 ? -8.234 0.416 6.484 1 94.12 88 ASN A O 1
ATOM 688 N N . ASP A 1 89 ? -9.977 -0.449 5.422 1 94.25 89 ASP A N 1
ATOM 689 C CA . ASP A 1 89 ? -10.969 0.39 6.082 1 94.25 89 ASP A CA 1
ATOM 690 C C . ASP A 1 89 ? -10.914 0.219 7.598 1 94.25 89 ASP A C 1
ATOM 692 O O . ASP A 1 89 ? -11.016 1.196 8.344 1 94.25 89 ASP A O 1
ATOM 696 N N . LEU A 1 90 ? -10.812 -0.971 7.992 1 92.62 90 LEU A N 1
ATOM 697 C CA . LEU A 1 90 ? -10.781 -1.235 9.422 1 92.62 90 LEU A CA 1
ATOM 698 C C . LEU A 1 90 ? -9.539 -0.608 10.062 1 92.62 90 LEU A C 1
ATOM 700 O O . LEU A 1 90 ? -9.633 0.019 11.117 1 92.62 90 LEU A O 1
ATOM 704 N N . ARG A 1 91 ? -8.398 -0.758 9.398 1 92.88 91 ARG A N 1
ATOM 705 C CA . ARG A 1 91 ? -7.156 -0.172 9.898 1 92.88 91 ARG A CA 1
ATOM 706 C C . ARG A 1 91 ? -7.23 1.352 9.898 1 92.88 91 ARG A C 1
ATOM 708 O O . ARG A 1 91 ? -6.785 2.002 10.844 1 92.88 91 ARG A O 1
ATOM 715 N N . ALA A 1 92 ? -7.785 1.917 8.828 1 94.88 92 ALA A N 1
ATOM 716 C CA . ALA A 1 92 ? -7.945 3.365 8.742 1 94.88 92 ALA A CA 1
ATOM 717 C C . ALA A 1 92 ? -8.773 3.896 9.906 1 94.88 92 ALA A C 1
ATOM 719 O O . ALA A 1 92 ? -8.391 4.875 10.555 1 94.88 92 ALA A O 1
ATOM 720 N N . HIS A 1 93 ? -9.883 3.219 10.188 1 94.5 93 HIS A N 1
ATOM 721 C CA . HIS A 1 93 ? -10.773 3.633 11.266 1 94.5 93 HIS A CA 1
ATOM 722 C C . HIS A 1 93 ? -10.07 3.553 12.617 1 94.5 93 HIS A C 1
ATOM 724 O O . HIS A 1 93 ? -10.211 4.449 13.453 1 94.5 93 HIS A O 1
ATOM 730 N N . GLN A 1 94 ? -9.352 2.504 12.805 1 91.38 94 GLN A N 1
ATOM 731 C CA . GLN A 1 94 ? -8.633 2.316 14.055 1 91.38 94 GLN A CA 1
ATOM 732 C C . GLN A 1 94 ? -7.598 3.418 14.273 1 91.38 94 GLN A C 1
ATOM 734 O O . GLN A 1 94 ? -7.516 3.998 15.359 1 91.38 94 GLN A O 1
ATOM 739 N N . ILE A 1 95 ? -6.883 3.688 13.242 1 90.75 95 ILE A N 1
ATOM 740 C CA . ILE A 1 95 ? -5.84 4.703 13.32 1 90.75 95 ILE A CA 1
ATOM 741 C C . ILE A 1 95 ? -6.469 6.074 13.547 1 90.75 95 ILE A C 1
ATOM 743 O O . ILE A 1 95 ? -6.004 6.848 14.391 1 90.75 95 ILE A O 1
ATOM 747 N N . GLN A 1 96 ? -7.516 6.379 12.812 1 93.06 96 GLN A N 1
ATOM 748 C CA . GLN A 1 96 ? -8.188 7.668 12.945 1 93.06 96 GLN A CA 1
ATOM 749 C C . GLN A 1 96 ? -8.758 7.848 14.352 1 93.06 96 GLN A C 1
ATOM 751 O O . GLN A 1 96 ? -8.648 8.922 14.938 1 93.06 96 GLN A O 1
ATOM 756 N N . LYS A 1 97 ? -9.352 6.809 14.828 1 90.12 97 LYS A N 1
ATOM 757 C CA . LYS A 1 97 ? -9.875 6.855 16.188 1 90.12 97 LYS A CA 1
ATOM 758 C C . LYS A 1 97 ? -8.773 7.152 17.203 1 90.12 97 LYS A C 1
ATOM 760 O O . LYS A 1 97 ? -8.977 7.91 18.156 1 90.12 97 LYS A O 1
ATOM 765 N N . GLN A 1 98 ? -7.691 6.5 16.953 1 84.06 98 GLN A N 1
ATOM 766 C CA . GLN A 1 98 ? -6.555 6.723 17.844 1 84.06 98 GLN A CA 1
ATOM 767 C C . GLN A 1 98 ? -6.098 8.18 17.797 1 84.06 98 GLN A C 1
ATOM 769 O O . GLN A 1 98 ? -5.855 8.789 18.844 1 84.06 98 GLN A O 1
ATOM 774 N N . PHE A 1 99 ? -6.012 8.781 16.641 1 85.94 99 PHE A N 1
ATOM 775 C CA . PHE A 1 99 ? -5.59 10.172 16.5 1 85.94 99 PHE A CA 1
ATOM 776 C C . PHE A 1 99 ? -6.613 11.117 17.109 1 85.94 99 PHE A C 1
ATOM 778 O O . PHE A 1 99 ? -6.242 12.102 17.75 1 85.94 99 PHE A O 1
ATOM 785 N N . LEU A 1 100 ? -7.871 10.828 16.938 1 87.75 100 LEU A N 1
ATOM 786 C CA . LEU A 1 100 ? -8.922 11.664 17.5 1 87.75 100 LEU A CA 1
ATOM 787 C C . LEU A 1 100 ? -8.891 11.633 19.016 1 87.75 100 LEU A C 1
ATOM 789 O O . LEU A 1 100 ? -9.094 12.664 19.672 1 87.75 100 LEU A O 1
ATOM 793 N N . ALA A 1 101 ? -8.594 10.492 19.5 1 82 101 ALA A N 1
ATOM 794 C CA . ALA A 1 101 ? -8.484 10.359 20.953 1 82 101 ALA A CA 1
ATOM 795 C C . ALA A 1 101 ? -7.309 11.164 21.484 1 82 101 ALA A C 1
ATOM 797 O O . ALA A 1 101 ? -7.426 11.828 22.516 1 82 101 ALA A O 1
ATOM 798 N N . LEU A 1 102 ? -6.262 11.125 20.797 1 80.62 102 LEU A N 1
ATOM 799 C CA . LEU A 1 102 ? -5.074 11.875 21.188 1 80.62 102 LEU A CA 1
ATOM 800 C C . LEU A 1 102 ? -5.332 13.375 21.125 1 80.62 102 LEU A C 1
ATOM 802 O O . LEU A 1 102 ? -4.902 14.125 22 1 80.62 102 LEU A O 1
ATOM 806 N N . GLN A 1 103 ? -5.934 13.734 20.078 1 82.25 103 GLN A N 1
ATOM 807 C CA . GLN A 1 103 ? -6.266 15.148 19.922 1 82.25 103 GLN A CA 1
ATOM 808 C C . GLN A 1 103 ? -7.152 15.625 21.078 1 82.25 103 GLN A C 1
ATOM 810 O O . GLN A 1 103 ? -6.961 16.734 21.594 1 82.25 103 GLN A O 1
ATOM 815 N N . GLN A 1 104 ? -8.047 14.805 21.453 1 82.75 104 GLN A N 1
ATOM 816 C CA . GLN A 1 104 ? -8.945 15.148 22.547 1 82.75 104 GLN A CA 1
ATOM 817 C C . GLN A 1 104 ? -8.18 15.273 23.859 1 82.75 104 GLN A C 1
ATOM 819 O O . GLN A 1 104 ? -8.453 16.172 24.656 1 82.75 104 GLN A O 1
ATOM 824 N N . LEU A 1 105 ? -7.27 14.422 24.016 1 75.56 105 LEU A N 1
ATOM 825 C CA . LEU A 1 105 ? -6.457 14.453 25.219 1 75.56 105 LEU A CA 1
ATOM 826 C C . LEU A 1 105 ? -5.598 15.719 25.266 1 75.56 105 LEU A C 1
ATOM 828 O O . LEU A 1 105 ? -5.48 16.359 26.312 1 75.56 105 LEU A O 1
ATOM 832 N N . ARG A 1 106 ? -5 16.047 24.141 1 74.62 106 ARG A N 1
ATOM 833 C CA . ARG A 1 106 ? -4.195 17.266 24.062 1 74.62 106 ARG A CA 1
ATOM 834 C C . ARG A 1 106 ? -5.043 18.5 24.359 1 74.62 106 ARG A C 1
ATOM 836 O O . ARG A 1 106 ? -4.594 19.406 25.047 1 74.62 106 ARG A O 1
ATOM 843 N N . GLU A 1 107 ? -6.18 18.5 23.875 1 79.25 107 GLU A N 1
ATOM 844 C CA . GLU A 1 107 ? -7.066 19.656 24.031 1 79.25 107 GLU A CA 1
ATOM 845 C C . GLU A 1 107 ? -7.559 19.766 25.469 1 79.25 107 GLU A C 1
ATOM 847 O O . GLU A 1 107 ? -7.93 20.859 25.922 1 79.25 107 GLU A O 1
ATOM 852 N N . SER A 1 108 ? -7.523 18.672 26.141 1 73.56 108 SER A N 1
ATOM 853 C CA . SER A 1 108 ? -7.961 18.672 27.531 1 73.56 108 SER A CA 1
ATOM 854 C C . SER A 1 108 ? -6.836 19.109 28.469 1 73.56 108 SER A C 1
ATOM 856 O O . SER A 1 108 ? -7.043 19.25 29.672 1 73.56 108 SER A O 1
ATOM 858 N N . GLY A 1 109 ? -5.719 19.453 28.016 1 65.12 109 GLY A N 1
ATOM 859 C CA . GLY A 1 109 ? -4.617 19.969 28.812 1 65.12 109 GLY A CA 1
ATOM 860 C C . GLY A 1 109 ? -3.756 18.875 29.422 1 65.12 109 GLY A C 1
ATOM 861 O O . GLY A 1 109 ? -2.926 19.156 30.297 1 65.12 109 GLY A O 1
ATOM 862 N N . VAL A 1 110 ? -4.027 17.672 29.156 1 57.97 110 VAL A N 1
ATOM 863 C CA . VAL A 1 110 ? -3.209 16.594 29.703 1 57.97 110 VAL A CA 1
ATOM 864 C C . VAL A 1 110 ? -1.823 16.625 29.062 1 57.97 110 VAL A C 1
ATOM 866 O O . VAL A 1 110 ? -1.7 16.609 27.844 1 57.97 110 VAL A O 1
ATOM 869 N N . LYS A 1 111 ? -0.797 17.344 29.797 1 54.5 111 LYS A N 1
ATOM 870 C CA . LYS A 1 111 ? 0.593 17.359 29.359 1 54.5 111 LYS A CA 1
ATOM 871 C C . LYS A 1 111 ? 1.087 15.953 29.031 1 54.5 111 LYS A C 1
ATOM 873 O O . LYS A 1 111 ? 1.141 15.094 29.922 1 54.5 111 LYS A O 1
ATOM 878 N N . ILE A 1 112 ? 0.721 15.531 27.891 1 52.41 112 ILE A N 1
ATOM 879 C CA . ILE A 1 112 ? 1.267 14.227 27.531 1 52.41 112 ILE A CA 1
ATOM 880 C C . ILE A 1 112 ? 2.779 14.336 27.344 1 52.41 112 ILE A C 1
ATOM 882 O O . ILE A 1 112 ? 3.252 14.844 26.328 1 52.41 112 ILE A O 1
ATOM 886 N N . GLU A 1 113 ? 3.51 14.805 28.469 1 46.16 113 GLU A N 1
ATOM 887 C CA . GLU A 1 113 ? 4.957 14.984 28.406 1 46.16 113 GLU A CA 1
ATOM 888 C C . GLU A 1 113 ? 5.578 14.086 27.344 1 46.16 113 GLU A C 1
ATOM 890 O O . GLU A 1 113 ? 6.492 14.5 26.625 1 46.16 113 GLU A O 1
ATOM 895 N N . GLY A 1 114 ? 5.656 12.938 27.656 1 44.56 114 GLY A N 1
ATOM 896 C CA . GLY A 1 114 ? 6.504 11.953 27.016 1 44.56 114 GLY A CA 1
ATOM 897 C C . GLY A 1 114 ? 6.109 11.672 25.578 1 44.56 114 GLY A C 1
ATOM 898 O O . GLY A 1 114 ? 6.777 10.898 24.875 1 44.56 114 GLY A O 1
ATOM 899 N N . ILE A 1 115 ? 4.922 12.062 25.266 1 44.47 115 ILE A N 1
ATOM 900 C CA . ILE A 1 115 ? 4.543 11.609 23.938 1 44.47 115 ILE A CA 1
ATOM 901 C C . ILE A 1 115 ? 5.02 12.617 22.891 1 44.47 115 ILE A C 1
ATOM 903 O O . ILE A 1 115 ? 5.16 12.281 21.719 1 44.47 115 ILE A O 1
ATOM 907 N N . ALA A 1 116 ? 4.969 13.938 23.266 1 43.25 116 ALA A N 1
ATOM 908 C CA . ALA A 1 116 ? 5.152 14.969 22.25 1 43.25 116 ALA A CA 1
ATOM 909 C C . ALA A 1 116 ? 6.531 14.859 21.594 1 43.25 116 ALA A C 1
ATOM 911 O O . ALA A 1 116 ? 6.738 15.336 20.469 1 43.25 116 ALA A O 1
ATOM 912 N N . ALA A 1 117 ? 7.488 15.023 22.578 1 37.5 117 ALA A N 1
ATOM 913 C CA . ALA A 1 117 ? 8.688 15.68 22.062 1 37.5 117 ALA A CA 1
ATOM 914 C C . ALA A 1 117 ? 9.156 15.031 20.766 1 37.5 117 ALA A C 1
ATOM 916 O O . ALA A 1 117 ? 9.914 15.633 20 1 37.5 117 ALA A O 1
ATOM 917 N N . ARG A 1 118 ? 9.508 13.672 20.828 1 37.56 118 ARG A N 1
ATOM 918 C CA . ARG A 1 118 ? 10.43 13.352 19.75 1 37.56 118 ARG A CA 1
ATOM 919 C C . ARG A 1 118 ? 9.711 13.375 18.406 1 37.56 118 ARG A C 1
ATOM 921 O O . ARG A 1 118 ? 8.555 12.961 18.297 1 37.56 118 ARG A O 1
ATOM 928 N N . GLY A 1 119 ? 9.836 14.305 17.656 1 37.88 119 GLY A N 1
ATOM 929 C CA . GLY A 1 119 ? 9.562 14.445 16.234 1 37.88 119 GLY A CA 1
ATOM 930 C C . GLY A 1 119 ? 9.07 13.164 15.602 1 37.88 119 GLY A C 1
ATOM 931 O O . GLY A 1 119 ? 8.805 13.125 14.398 1 37.88 119 GLY A O 1
ATOM 932 N N . GLU A 1 120 ? 9.75 12.023 15.953 1 40.97 120 GLU A N 1
ATOM 933 C CA . GLU A 1 120 ? 9.469 10.805 15.195 1 40.97 120 GLU A CA 1
ATOM 934 C C . GLU A 1 120 ? 8.055 10.305 15.453 1 40.97 120 GLU A C 1
ATOM 936 O O . GLU A 1 120 ? 7.621 10.211 16.609 1 40.97 120 GLU A O 1
ATOM 941 N N . GLY A 1 121 ? 7.219 10.328 14.469 1 40.84 121 GLY A N 1
ATOM 942 C CA . GLY A 1 121 ? 5.859 9.914 14.156 1 40.84 121 GLY A CA 1
ATOM 943 C C . GLY A 1 121 ? 5.133 9.312 15.336 1 40.84 121 GLY A C 1
ATOM 944 O O . GLY A 1 121 ? 5.762 8.867 16.297 1 40.84 121 GLY A O 1
ATOM 945 N N . LEU A 1 122 ? 4.051 9.93 15.773 1 46.38 122 LEU A N 1
ATOM 946 C CA . LEU A 1 122 ? 3.08 9.383 16.719 1 46.38 122 LEU A CA 1
ATOM 947 C C . LEU A 1 122 ? 2.992 7.863 16.594 1 46.38 122 LEU A C 1
ATOM 949 O O . LEU A 1 122 ? 2.635 7.344 15.531 1 46.38 122 LEU A O 1
ATOM 953 N N . ASN A 1 123 ? 4.055 7.188 17.078 1 49.38 123 ASN A N 1
ATOM 954 C CA . ASN A 1 123 ? 3.846 5.75 17.203 1 49.38 123 ASN A CA 1
ATOM 955 C C . ASN A 1 123 ? 2.564 5.426 17.953 1 49.38 123 ASN A C 1
ATOM 957 O O . ASN A 1 123 ? 2.48 5.656 19.172 1 49.38 123 ASN A O 1
ATOM 961 N N . PRO A 1 124 ? 1.472 5.25 17.25 1 47.88 124 PRO A N 1
ATOM 962 C CA . PRO A 1 124 ? 0.18 4.961 17.875 1 47.88 124 PRO A CA 1
ATOM 963 C C . PRO A 1 124 ? 0.31 4.086 19.125 1 47.88 124 PRO A C 1
ATOM 965 O O . PRO A 1 124 ? -0.43 4.273 20.094 1 47.88 124 PRO A O 1
ATOM 968 N N . ASP A 1 125 ? 1.23 3.203 19.016 1 47.62 125 ASP A N 1
ATOM 969 C CA . ASP A 1 125 ? 1.397 2.354 20.188 1 47.62 125 ASP A CA 1
ATOM 970 C C . ASP A 1 125 ? 1.844 3.172 21.391 1 47.62 125 ASP A C 1
ATOM 972 O O . ASP A 1 125 ? 1.384 2.936 22.516 1 47.62 125 ASP A O 1
ATOM 976 N N . LEU A 1 126 ? 2.732 4.02 21.109 1 51.41 126 LEU A N 1
ATOM 977 C CA . LEU A 1 126 ? 3.211 4.828 22.234 1 51.41 126 LEU A CA 1
ATOM 978 C C . LEU A 1 126 ? 2.102 5.727 22.766 1 51.41 126 LEU A C 1
ATOM 980 O O . LEU A 1 126 ? 1.994 5.93 23.984 1 51.41 126 LEU A O 1
ATOM 984 N N . VAL A 1 127 ? 1.341 6.125 21.859 1 50.53 127 VAL A N 1
ATOM 985 C CA . VAL A 1 127 ? 0.225 6.977 22.25 1 50.53 127 VAL A CA 1
ATOM 986 C C . VAL A 1 127 ? -0.765 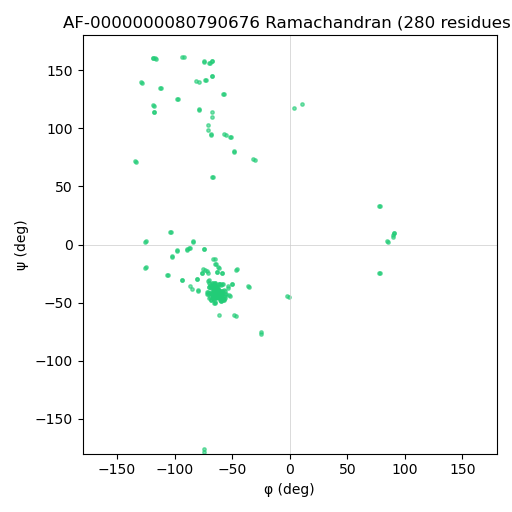6.168 23.094 1 50.53 127 VAL A C 1
ATOM 988 O O . VAL A 1 127 ? -1.215 6.625 24.141 1 50.53 127 VAL A O 1
ATOM 991 N N . MET A 1 128 ? -0.947 4.961 22.578 1 49.22 128 MET A N 1
ATOM 992 C CA . MET A 1 128 ? -1.848 4.113 23.359 1 49.22 128 MET A CA 1
ATOM 993 C C . MET A 1 128 ? -1.267 3.814 24.734 1 49.22 128 MET A C 1
ATOM 995 O O . MET A 1 128 ? -1.996 3.787 25.734 1 49.22 128 MET A O 1
ATOM 999 N N . GLU A 1 129 ? 0.043 3.605 24.672 1 51.91 129 GLU A N 1
ATOM 1000 C CA . GLU A 1 129 ? 0.697 3.404 25.953 1 51.91 129 GLU A CA 1
ATOM 1001 C C . GLU A 1 129 ? 0.589 4.648 26.828 1 51.91 129 GLU A C 1
ATOM 1003 O O . GLU A 1 129 ? 0.372 4.551 28.031 1 51.91 129 GLU A O 1
ATOM 1008 N N . ALA A 1 130 ? 0.671 5.703 26.188 1 50.72 130 ALA A N 1
ATOM 1009 C CA . ALA A 1 130 ? 0.569 6.949 26.953 1 50.72 130 ALA A CA 1
ATOM 1010 C C . ALA A 1 130 ? -0.85 7.16 27.469 1 50.72 130 ALA A C 1
ATOM 1012 O O . ALA A 1 130 ? -1.044 7.555 28.625 1 50.72 130 ALA A O 1
ATOM 1013 N N . ILE A 1 131 ? -1.754 6.773 26.672 1 50.72 131 ILE A N 1
ATOM 1014 C CA . ILE A 1 131 ? -3.154 6.879 27.062 1 50.72 131 ILE A CA 1
ATOM 1015 C C . ILE A 1 131 ? -3.436 5.922 28.219 1 50.72 131 ILE A C 1
ATOM 1017 O O . ILE A 1 131 ? -4.086 6.293 29.203 1 50.72 131 ILE A O 1
ATOM 1021 N N . ARG A 1 132 ? -2.914 4.727 27.969 1 51.41 132 ARG A N 1
ATOM 1022 C CA . ARG A 1 132 ? -3.084 3.75 29.031 1 51.41 132 ARG A CA 1
ATOM 1023 C C . ARG A 1 132 ? -2.438 4.234 30.328 1 51.41 132 ARG A C 1
ATOM 1025 O O . ARG A 1 132 ? -3.008 4.078 31.406 1 51.41 132 ARG A O 1
ATOM 1032 N N . ALA A 1 133 ? -1.339 4.766 30.172 1 49.94 133 ALA A N 1
ATOM 1033 C CA . ALA A 1 133 ? -0.644 5.289 31.344 1 49.94 133 ALA A CA 1
ATOM 1034 C C . ALA A 1 133 ? -1.428 6.434 31.969 1 49.94 133 ALA A C 1
ATOM 1036 O O . ALA A 1 133 ? -1.501 6.535 33.188 1 49.94 133 ALA A O 1
ATOM 1037 N N . LEU A 1 134 ? -2.008 7.172 31.203 1 49.31 134 LEU A N 1
ATOM 1038 C CA . LEU A 1 134 ? -2.811 8.281 31.703 1 49.31 134 LEU A CA 1
ATOM 1039 C C . LEU A 1 134 ? -4.062 7.77 32.406 1 49.31 134 LEU A C 1
ATOM 1041 O O . LEU A 1 134 ? -4.488 8.336 33.406 1 49.31 134 LEU A O 1
ATOM 1045 N N . ARG A 1 135 ? -4.664 6.785 31.812 1 48.56 135 ARG A N 1
ATOM 1046 C CA . ARG A 1 135 ? -5.836 6.215 32.469 1 48.56 135 ARG A CA 1
ATOM 1047 C C . ARG A 1 135 ? -5.477 5.605 33.812 1 48.56 135 ARG A C 1
ATOM 1049 O O . ARG A 1 135 ? -6.227 5.734 34.781 1 48.56 135 ARG A O 1
ATOM 1056 N N . ARG A 1 136 ? -4.363 5.039 33.781 1 50.06 136 ARG A N 1
ATOM 1057 C CA . ARG A 1 136 ? -3.926 4.457 35.031 1 50.06 136 ARG A CA 1
ATOM 1058 C C . ARG A 1 136 ? -3.668 5.539 36.062 1 50.06 136 ARG A C 1
ATOM 1060 O O . ARG A 1 136 ? -3.984 5.363 37.25 1 50.06 136 ARG A O 1
ATOM 1067 N N . ASP A 1 137 ? -3.053 6.473 35.594 1 46.94 137 ASP A N 1
ATOM 1068 C CA . ASP A 1 137 ? -2.771 7.535 36.531 1 46.94 137 ASP A CA 1
ATOM 1069 C C . ASP A 1 137 ? -4.059 8.211 37 1 46.94 137 ASP A C 1
ATOM 1071 O O . ASP A 1 137 ? -4.172 8.617 38.156 1 46.94 137 ASP A O 1
ATOM 1075 N N . SER A 1 138 ? -5.012 8.289 36.188 1 48.41 138 SER A N 1
ATOM 1076 C CA . SER A 1 138 ? -6.281 8.875 36.594 1 48.41 138 SER A CA 1
ATOM 1077 C C . SER A 1 138 ? -7.008 7.992 37.625 1 48.41 138 SER A C 1
ATOM 1079 O O . SER A 1 138 ? -7.68 8.492 38.531 1 48.41 138 SER A O 1
ATOM 1081 N N . ASP A 1 139 ? -6.801 6.762 37.312 1 50.16 139 ASP A N 1
ATOM 1082 C CA . ASP A 1 139 ? -7.418 5.867 38.281 1 50.16 139 ASP A CA 1
ATOM 1083 C C . ASP A 1 139 ? -6.727 5.973 39.625 1 50.16 139 ASP A C 1
ATOM 1085 O O . ASP A 1 139 ? -7.367 5.812 40.688 1 50.16 139 ASP A O 1
ATOM 1089 N N . ASP A 1 140 ? -5.496 6.164 39.562 1 46.34 140 ASP A N 1
ATOM 1090 C CA . ASP A 1 140 ? -4.789 6.246 40.844 1 46.34 140 ASP A CA 1
ATOM 1091 C C . ASP A 1 140 ? -5.051 7.582 41.531 1 46.34 140 ASP A C 1
ATOM 1093 O O . ASP A 1 140 ? -4.883 7.707 42.75 1 46.34 140 ASP A O 1
ATOM 1097 N N . ARG A 1 141 ? -5.441 8.57 40.844 1 46.91 141 ARG A N 1
ATOM 1098 C CA . ARG A 1 141 ? -5.691 9.852 41.469 1 46.91 141 ARG A CA 1
ATOM 1099 C C . ARG A 1 141 ? -7.125 9.938 42 1 46.91 141 ARG A C 1
ATOM 1101 O O . ARG A 1 141 ? -7.48 10.883 42.688 1 46.91 141 ARG A O 1
ATOM 1108 N N . ARG A 1 142 ? -7.871 8.914 41.75 1 39.16 142 ARG A N 1
ATOM 1109 C CA . ARG A 1 142 ? -9.094 8.859 42.531 1 39.16 142 ARG A CA 1
ATOM 1110 C C . ARG A 1 142 ? -8.875 8.109 43.844 1 39.16 142 ARG A C 1
ATOM 1112 O O . ARG A 1 142 ? -8.133 7.125 43.875 1 39.16 142 ARG A O 1
ATOM 1119 N N . MET B 1 1 ? 22.031 16.297 -15.383 1 27.56 1 MET B N 1
ATOM 1120 C CA . MET B 1 1 ? 20.781 15.531 -15.32 1 27.56 1 MET B CA 1
ATOM 1121 C C . MET B 1 1 ? 20.75 14.656 -14.062 1 27.56 1 MET B C 1
ATOM 1123 O O . MET B 1 1 ? 21.594 13.789 -13.883 1 27.56 1 MET B O 1
ATOM 1127 N N . SER B 1 2 ? 20.453 15.133 -12.906 1 34.56 2 SER B N 1
ATOM 1128 C CA . SER B 1 2 ? 20.828 14.688 -11.57 1 34.56 2 SER B CA 1
ATOM 1129 C C . SER B 1 2 ? 20.453 13.227 -11.344 1 34.56 2 SER B C 1
ATOM 1131 O O . SER B 1 2 ? 19.281 12.859 -11.453 1 34.56 2 SER B O 1
ATOM 1133 N N . GLU B 1 3 ? 21.234 12.297 -11.523 1 38.31 3 GLU B N 1
ATOM 1134 C CA . GLU B 1 3 ? 21.406 10.852 -11.5 1 38.31 3 GLU B CA 1
ATOM 1135 C C . GLU B 1 3 ? 20.812 10.242 -10.234 1 38.31 3 GLU B C 1
ATOM 1137 O O . GLU B 1 3 ? 20.828 9.023 -10.062 1 38.31 3 GLU B O 1
ATOM 1142 N N . HIS B 1 4 ? 20.656 11.023 -9.242 1 42 4 HIS B N 1
ATOM 1143 C CA . HIS B 1 4 ? 20.312 10.5 -7.926 1 42 4 HIS B CA 1
ATOM 1144 C C . HIS B 1 4 ? 18.891 9.953 -7.902 1 42 4 HIS B C 1
ATOM 1146 O O . HIS B 1 4 ? 18.516 9.211 -6.996 1 42 4 HIS B O 1
ATOM 1152 N N . GLY B 1 5 ? 17.969 10.484 -8.578 1 41.91 5 GLY B N 1
ATOM 1153 C CA . GLY B 1 5 ? 16.562 10.172 -8.688 1 41.91 5 GLY B CA 1
ATOM 1154 C C . GLY B 1 5 ? 16.297 8.805 -9.289 1 41.91 5 GLY B C 1
ATOM 1155 O O . GLY B 1 5 ? 15.188 8.281 -9.18 1 41.91 5 GLY B O 1
ATOM 1156 N N . GLY B 1 6 ? 17.062 8.328 -10.266 1 42.94 6 GLY B N 1
ATOM 1157 C CA . GLY B 1 6 ? 17.062 7.148 -11.109 1 42.94 6 GLY B CA 1
ATOM 1158 C C . GLY B 1 6 ? 17.281 5.863 -10.336 1 42.94 6 GLY B C 1
ATOM 1159 O O . GLY B 1 6 ? 16.609 4.855 -10.594 1 42.94 6 GLY B O 1
ATOM 1160 N N . LEU B 1 7 ? 18.281 5.852 -9.516 1 45.22 7 LEU B N 1
ATOM 1161 C CA . LEU B 1 7 ? 18.781 4.664 -8.828 1 45.22 7 LEU B CA 1
ATOM 1162 C C . LEU B 1 7 ? 17.797 4.199 -7.766 1 45.22 7 LEU B C 1
ATOM 1164 O O . LEU B 1 7 ? 17.578 2.998 -7.594 1 45.22 7 LEU B O 1
ATOM 1168 N N . GLU B 1 8 ? 17.266 5.18 -6.918 1 48.69 8 GLU B N 1
ATOM 1169 C CA . GLU B 1 8 ? 16.391 4.773 -5.824 1 48.69 8 GLU B CA 1
ATOM 1170 C C . GLU B 1 8 ? 15.039 4.301 -6.352 1 48.69 8 GLU B C 1
ATOM 1172 O O . GLU B 1 8 ? 14.43 3.385 -5.789 1 48.69 8 GLU B O 1
ATOM 1177 N N . GLU B 1 9 ? 14.438 5.129 -7.441 1 52.28 9 GLU B N 1
ATOM 1178 C CA . GLU B 1 9 ? 13.211 4.684 -8.086 1 52.28 9 GLU B CA 1
ATOM 1179 C C . GLU B 1 9 ? 13.344 3.258 -8.609 1 52.28 9 GLU B C 1
ATOM 1181 O O . GLU B 1 9 ? 12.414 2.459 -8.5 1 52.28 9 GLU B O 1
ATOM 1186 N N . ASP B 1 10 ? 14.594 3.053 -9.094 1 59.78 10 ASP B N 1
ATOM 1187 C CA . ASP B 1 10 ? 14.984 1.774 -9.688 1 59.78 10 ASP B CA 1
ATOM 1188 C C . ASP B 1 10 ? 14.953 0.657 -8.648 1 59.78 10 ASP B C 1
ATOM 1190 O O . ASP B 1 10 ? 14.594 -0.48 -8.961 1 59.78 10 ASP B O 1
ATOM 1194 N N . SER B 1 11 ? 14.828 1.297 -7.414 1 84.75 11 SER B N 1
ATOM 1195 C CA . SER B 1 11 ? 15.031 0.267 -6.402 1 84.75 11 SER B CA 1
ATOM 1196 C C . SER B 1 11 ? 13.711 -0.336 -5.949 1 84.75 11 SER B C 1
ATOM 1198 O O . SER B 1 11 ? 13.57 -1.56 -5.879 1 84.75 11 SER B O 1
ATOM 1200 N N . TRP B 1 12 ? 12.68 0.593 -6.035 1 92.25 12 TRP B N 1
ATOM 1201 C CA . TRP B 1 12 ? 11.414 0.035 -5.57 1 92.25 12 TRP B CA 1
ATOM 1202 C C . TRP B 1 12 ? 10.766 -0.824 -6.652 1 92.25 12 TRP B C 1
ATOM 1204 O O . TRP B 1 12 ? 10.234 -1.897 -6.363 1 92.25 12 TRP B O 1
ATOM 1214 N N . ALA B 1 13 ? 10.844 -0.388 -7.887 1 94.19 13 ALA B N 1
ATOM 1215 C CA . ALA B 1 13 ? 10.242 -1.109 -9.008 1 94.19 13 ALA B CA 1
ATOM 1216 C C . ALA B 1 13 ? 10.844 -2.502 -9.148 1 94.19 13 ALA B C 1
ATOM 1218 O O . ALA B 1 13 ? 10.133 -3.469 -9.438 1 94.19 13 ALA B O 1
ATOM 1219 N N . THR B 1 14 ? 12.094 -2.547 -8.984 1 95.31 14 THR B N 1
ATOM 1220 C CA . THR B 1 14 ? 12.789 -3.828 -9.062 1 95.31 14 THR B CA 1
ATOM 1221 C C . THR B 1 14 ? 12.328 -4.766 -7.949 1 95.31 14 THR B C 1
ATOM 1223 O O . THR B 1 14 ? 12.039 -5.938 -8.195 1 95.31 14 THR B O 1
ATOM 1226 N N . SER B 1 15 ? 12.242 -4.195 -6.73 1 96.31 15 SER B N 1
ATOM 1227 C CA . SER B 1 15 ? 11.781 -4.984 -5.594 1 96.31 15 SER B CA 1
ATOM 1228 C C . SER B 1 15 ? 10.336 -5.43 -5.785 1 96.31 15 SER B C 1
ATOM 1230 O O . SER B 1 15 ? 9.984 -6.578 -5.5 1 96.31 15 SER B O 1
ATOM 1232 N N . PHE B 1 16 ? 9.555 -4.5 -6.301 1 97.62 16 PHE B N 1
ATOM 1233 C CA . PHE B 1 16 ? 8.148 -4.82 -6.551 1 97.62 16 PHE B CA 1
ATOM 1234 C C . PHE B 1 16 ? 8.031 -5.984 -7.527 1 97.62 16 PHE B C 1
ATOM 1236 O O . PHE B 1 16 ? 7.281 -6.934 -7.277 1 97.62 16 PHE B O 1
ATOM 1243 N N . ARG B 1 17 ? 8.727 -5.879 -8.57 1 97.88 17 ARG B N 1
ATOM 1244 C CA . ARG B 1 17 ? 8.703 -6.91 -9.602 1 97.88 17 ARG B CA 1
ATOM 1245 C C . ARG B 1 17 ? 9.094 -8.266 -9.031 1 97.88 17 ARG B C 1
ATOM 1247 O O . ARG B 1 17 ? 8.406 -9.266 -9.25 1 97.88 17 ARG B O 1
ATOM 1254 N N . SER B 1 18 ? 10.18 -8.312 -8.273 1 97.75 18 SER B N 1
ATOM 1255 C CA . SER B 1 18 ? 10.664 -9.547 -7.676 1 97.75 18 SER B CA 1
ATOM 1256 C C . SER B 1 18 ? 9.641 -10.125 -6.699 1 97.75 18 SER B C 1
ATOM 1258 O O . SER B 1 18 ? 9.391 -11.336 -6.695 1 97.75 18 SER B O 1
ATOM 1260 N N . ARG B 1 19 ? 9.023 -9.242 -5.977 1 97.94 19 ARG B N 1
ATOM 1261 C CA . ARG B 1 19 ? 8.047 -9.672 -4.977 1 97.94 19 ARG B CA 1
ATOM 1262 C C . ARG B 1 19 ? 6.777 -10.195 -5.637 1 97.94 19 ARG B C 1
ATOM 1264 O O . ARG B 1 19 ? 6.203 -11.195 -5.191 1 97.94 19 ARG B O 1
ATOM 1271 N N . LEU B 1 20 ? 6.363 -9.523 -6.672 1 98.38 20 LEU B N 1
ATOM 1272 C CA . LEU B 1 20 ? 5.207 -10 -7.422 1 98.38 20 LEU B CA 1
ATOM 1273 C C . LEU B 1 20 ? 5.465 -11.383 -8 1 98.38 20 LEU B C 1
ATOM 1275 O O . LEU B 1 20 ? 4.652 -12.297 -7.824 1 98.38 20 LEU B O 1
ATOM 1279 N N . ASN B 1 21 ? 6.602 -11.57 -8.625 1 98.25 21 ASN B N 1
ATOM 1280 C CA . ASN B 1 21 ? 6.926 -12.844 -9.258 1 98.25 21 ASN B CA 1
ATOM 1281 C C . ASN B 1 21 ? 7.098 -13.961 -8.234 1 98.25 21 ASN B C 1
ATOM 1283 O O . ASN B 1 21 ? 6.766 -15.117 -8.508 1 98.25 21 ASN B O 1
ATOM 1287 N N . PHE B 1 22 ? 7.598 -13.648 -7.074 1 97.44 22 PHE B N 1
ATOM 1288 C CA . PHE B 1 22 ? 7.684 -14.625 -5.996 1 97.44 22 PHE B CA 1
ATOM 1289 C C . PHE B 1 22 ? 6.301 -15.148 -5.625 1 97.44 22 PHE B C 1
ATOM 1291 O O . PHE B 1 22 ? 6.105 -16.359 -5.484 1 97.44 22 PHE B O 1
ATOM 1298 N N . LEU B 1 23 ? 5.305 -14.25 -5.492 1 95.88 23 LEU B N 1
ATOM 1299 C CA . LEU B 1 23 ? 3.953 -14.664 -5.137 1 95.88 23 LEU B CA 1
ATOM 1300 C C . LEU B 1 23 ? 3.346 -15.531 -6.238 1 95.88 23 LEU B C 1
ATOM 1302 O O . LEU B 1 23 ? 2.68 -16.531 -5.953 1 95.88 23 LEU B O 1
ATOM 1306 N N . VAL B 1 24 ? 3.613 -15.133 -7.473 1 96.12 24 VAL B N 1
ATOM 1307 C CA . VAL B 1 24 ? 3.088 -15.891 -8.602 1 96.12 24 VAL B CA 1
ATOM 1308 C C . VAL B 1 24 ? 3.635 -17.312 -8.57 1 96.12 24 VAL B C 1
ATOM 1310 O O . VAL B 1 24 ? 2.914 -18.281 -8.867 1 96.12 24 VAL B O 1
ATOM 1313 N N . ALA B 1 25 ? 4.848 -17.422 -8.109 1 94.25 25 ALA B N 1
ATOM 1314 C CA . ALA B 1 25 ? 5.504 -18.734 -8.07 1 94.25 25 ALA B CA 1
ATOM 1315 C C . ALA B 1 25 ? 5.051 -19.531 -6.863 1 94.25 25 ALA B C 1
ATOM 1317 O O . ALA B 1 25 ? 4.953 -20.766 -6.934 1 94.25 25 ALA B O 1
ATOM 1318 N N . MET B 1 26 ? 4.691 -18.844 -5.77 1 91.5 26 MET B N 1
ATOM 1319 C CA . MET B 1 26 ? 4.582 -19.562 -4.504 1 91.5 26 MET B CA 1
ATOM 1320 C C . MET B 1 26 ? 3.123 -19.766 -4.113 1 91.5 26 MET B C 1
ATOM 1322 O O . MET B 1 26 ? 2.787 -20.719 -3.412 1 91.5 26 MET B O 1
ATOM 1326 N N . VAL B 1 27 ? 2.254 -18.875 -4.582 1 88.06 27 VAL B N 1
ATOM 1327 C CA . VAL B 1 27 ? 0.857 -18.922 -4.16 1 88.06 27 VAL B CA 1
ATOM 1328 C C . VAL B 1 27 ? 0.025 -19.641 -5.215 1 88.06 27 VAL B C 1
ATOM 1330 O O . VAL B 1 27 ? 0.017 -19.266 -6.387 1 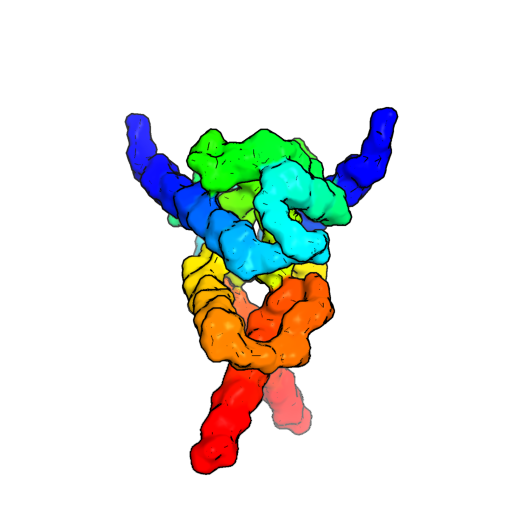88.06 27 VAL B O 1
ATOM 1333 N N . PRO B 1 28 ? -0.674 -20.656 -4.777 1 84.94 28 PRO B N 1
ATOM 1334 C CA . PRO B 1 28 ? -1.518 -21.344 -5.754 1 84.94 28 PRO B CA 1
ATOM 1335 C C . PRO B 1 28 ? -2.75 -20.531 -6.148 1 84.94 28 PRO B C 1
ATOM 1337 O O . PRO B 1 28 ? -3.334 -19.844 -5.312 1 84.94 28 PRO B O 1
ATOM 1340 N N . PRO B 1 29 ? -3.09 -20.609 -7.402 1 88.12 29 PRO B N 1
ATOM 1341 C CA . PRO B 1 29 ? -4.34 -19.969 -7.809 1 88.12 29 PRO B CA 1
ATOM 1342 C C . PRO B 1 29 ? -5.578 -20.688 -7.285 1 88.12 29 PRO B C 1
ATOM 1344 O O . PRO B 1 29 ? -5.5 -21.859 -6.91 1 88.12 29 PRO B O 1
ATOM 1347 N N . PRO B 1 30 ? -6.656 -19.906 -7.195 1 77.81 30 PRO B N 1
ATOM 1348 C CA . PRO B 1 30 ? -7.898 -20.531 -6.742 1 77.81 30 PRO B CA 1
ATOM 1349 C C . PRO B 1 30 ? -8.352 -21.672 -7.66 1 77.81 30 PRO B C 1
ATOM 1351 O O . PRO B 1 30 ? -8.984 -22.625 -7.199 1 77.81 30 PRO B O 1
ATOM 1354 N N . SER B 1 31 ? -8.117 -21.531 -8.922 1 75.38 31 SER B N 1
ATOM 1355 C CA . SER B 1 31 ? -8.578 -22.5 -9.914 1 75.38 31 SER B CA 1
ATOM 1356 C C . SER B 1 31 ? -7.746 -23.781 -9.867 1 75.38 31 SER B C 1
ATOM 1358 O O . SER B 1 31 ? -8.141 -24.812 -10.43 1 75.38 31 SER B O 1
ATOM 1360 N N . GLY B 1 32 ? -6.781 -23.797 -9.07 1 74.25 32 GLY B N 1
ATOM 1361 C CA . GLY B 1 32 ? -5.906 -24.953 -9.016 1 74.25 32 GLY B CA 1
ATOM 1362 C C . GLY B 1 32 ? -4.918 -25 -10.172 1 74.25 32 GLY B C 1
ATOM 1363 O O . GLY B 1 32 ? -3.928 -25.734 -10.109 1 74.25 32 GLY B O 1
ATOM 1364 N N . GLU B 1 33 ? -5.191 -24.422 -11.242 1 79 33 GLU B N 1
ATOM 1365 C CA . GLU B 1 33 ? -4.262 -24.344 -12.359 1 79 33 GLU B CA 1
ATOM 1366 C C . GLU B 1 33 ? -3.146 -23.344 -12.086 1 79 33 GLU B C 1
ATOM 1368 O O . GLU B 1 33 ? -3.047 -22.797 -10.977 1 79 33 GLU B O 1
ATOM 1373 N N . LYS B 1 34 ? -2.193 -23.141 -13.094 1 89.94 34 LYS B N 1
ATOM 1374 C CA . LYS B 1 34 ? -1.071 -22.219 -13 1 89.94 34 LYS B CA 1
ATOM 1375 C C . LYS B 1 34 ? -1.523 -20.781 -13.25 1 89.94 34 LYS B C 1
ATOM 1377 O O . LYS B 1 34 ? -2.412 -20.531 -14.07 1 89.94 34 LYS B O 1
ATOM 1382 N N . TRP B 1 35 ? -0.962 -19.891 -12.477 1 94.5 35 TRP B N 1
ATOM 1383 C CA . TRP B 1 35 ? -1.221 -18.469 -12.719 1 94.5 35 TRP B CA 1
ATOM 1384 C C . TRP B 1 35 ? -0.831 -18.078 -14.141 1 94.5 35 TRP B C 1
ATOM 1386 O O . TRP B 1 35 ? 0.214 -18.5 -14.641 1 94.5 35 TRP B O 1
ATOM 1396 N N . THR B 1 36 ? -1.726 -17.438 -14.805 1 95.25 36 THR B N 1
ATOM 1397 C CA . THR B 1 36 ? -1.415 -16.703 -16.031 1 95.25 36 THR B CA 1
ATOM 1398 C C . THR B 1 36 ? -1.675 -15.211 -15.844 1 95.25 36 THR B C 1
ATOM 1400 O O . THR B 1 36 ? -2.402 -14.812 -14.93 1 95.25 36 THR B O 1
ATOM 1403 N N . ASN B 1 37 ? -1.08 -14.438 -16.672 1 97.38 37 ASN B N 1
ATOM 1404 C CA . ASN B 1 37 ? -1.345 -13 -16.609 1 97.38 37 ASN B CA 1
ATOM 1405 C C . ASN B 1 37 ? -2.828 -12.695 -16.797 1 97.38 37 ASN B C 1
ATOM 1407 O O . ASN B 1 37 ? -3.357 -11.766 -16.188 1 97.38 37 ASN B O 1
ATOM 1411 N N . GLU B 1 38 ? -3.443 -13.492 -17.609 1 95.56 38 GLU B N 1
ATOM 1412 C CA . GLU B 1 38 ? -4.879 -13.352 -17.828 1 95.56 38 GLU B CA 1
ATOM 1413 C C . GLU B 1 38 ? -5.672 -13.633 -16.562 1 95.56 38 GLU B C 1
ATOM 1415 O O . GLU B 1 38 ? -6.594 -12.891 -16.219 1 95.56 38 GLU B O 1
ATOM 1420 N N . LEU B 1 39 ? -5.312 -14.695 -15.922 1 95.88 39 LEU B N 1
ATOM 1421 C CA . LEU B 1 39 ? -6.012 -15.062 -14.688 1 95.88 39 LEU B CA 1
ATOM 1422 C C . LEU B 1 39 ? -5.793 -14.008 -13.609 1 95.88 39 LEU B C 1
ATOM 1424 O O . LEU B 1 39 ? -6.723 -13.656 -12.883 1 95.88 39 LEU B O 1
ATOM 1428 N N . ILE B 1 40 ? -4.586 -13.508 -13.484 1 97.31 40 ILE B N 1
ATOM 1429 C CA . ILE B 1 40 ? -4.281 -12.461 -12.516 1 97.31 40 ILE B CA 1
ATOM 1430 C C . ILE B 1 40 ? -5.121 -11.219 -12.805 1 97.31 40 ILE B C 1
ATOM 1432 O O . ILE B 1 40 ? -5.711 -10.633 -11.898 1 97.31 40 ILE B O 1
ATOM 1436 N N . ALA B 1 41 ? -5.172 -10.859 -14.086 1 97.44 41 ALA B N 1
ATOM 1437 C CA . ALA B 1 41 ? -5.969 -9.703 -14.492 1 97.44 41 ALA B CA 1
ATOM 1438 C C . ALA B 1 41 ? -7.438 -9.898 -14.141 1 97.44 41 ALA B C 1
ATOM 1440 O O . ALA B 1 41 ? -8.102 -8.977 -13.656 1 97.44 41 ALA B O 1
ATOM 1441 N N . GLU B 1 42 ? -7.914 -11.062 -14.375 1 95.94 42 GLU B N 1
ATOM 1442 C CA . GLU B 1 42 ? -9.305 -11.391 -14.055 1 95.94 42 GLU B CA 1
ATOM 1443 C C . GLU B 1 42 ? -9.57 -11.289 -12.562 1 95.94 42 GLU B C 1
ATOM 1445 O O . GLU B 1 42 ? -10.609 -10.781 -12.141 1 95.94 42 GLU B O 1
ATOM 1450 N N . GLU B 1 43 ? -8.641 -11.797 -11.812 1 94.62 43 GLU B N 1
ATOM 1451 C CA . GLU B 1 43 ? -8.797 -11.734 -10.359 1 94.62 43 GLU B CA 1
ATOM 1452 C C . GLU B 1 43 ? -8.742 -10.297 -9.859 1 94.62 43 GLU B C 1
ATOM 1454 O O . GLU B 1 43 ? -9.438 -9.938 -8.906 1 94.62 43 GLU B O 1
ATOM 1459 N N . CYS B 1 44 ? -7.941 -9.445 -10.461 1 96.69 44 CYS B N 1
ATOM 1460 C CA . CYS B 1 44 ? -7.914 -8.023 -10.125 1 96.69 44 CYS B CA 1
ATOM 1461 C C . CYS B 1 44 ? -9.25 -7.363 -10.445 1 96.69 44 CYS B C 1
ATOM 1463 O O . CYS B 1 44 ? -9.766 -6.578 -9.648 1 96.69 44 CYS B O 1
ATOM 1465 N N . LEU B 1 45 ? -9.812 -7.738 -11.594 1 95.19 45 LEU B N 1
ATOM 1466 C CA . LEU B 1 45 ? -11.102 -7.188 -12.008 1 95.19 45 LEU B CA 1
ATOM 1467 C C . LEU B 1 45 ? -12.195 -7.574 -11.023 1 95.19 45 LEU B C 1
ATOM 1469 O O . LEU B 1 45 ? -13.062 -6.758 -10.703 1 95.19 45 LEU B O 1
ATOM 1473 N N . ALA B 1 46 ? -12.102 -8.773 -10.57 1 93.56 46 ALA B N 1
ATOM 1474 C CA . ALA B 1 46 ? -13.07 -9.25 -9.594 1 93.56 46 ALA B CA 1
ATOM 1475 C C . ALA B 1 46 ? -13.016 -8.43 -8.305 1 93.56 46 ALA B C 1
ATOM 1477 O O . ALA B 1 46 ? -13.977 -8.391 -7.543 1 93.56 46 ALA B O 1
ATOM 1478 N N . ARG B 1 47 ? -11.898 -7.766 -8.148 1 91.31 47 ARG B N 1
ATOM 1479 C CA . ARG B 1 47 ? -11.703 -6.934 -6.969 1 91.31 47 ARG B CA 1
ATOM 1480 C C . ARG B 1 47 ? -11.875 -5.457 -7.297 1 91.31 47 ARG B C 1
ATOM 1482 O O . ARG B 1 47 ? -11.492 -4.59 -6.512 1 91.31 47 ARG B O 1
ATOM 1489 N N . GLY B 1 48 ? -12.383 -5.242 -8.508 1 91.81 48 GLY B N 1
ATOM 1490 C CA . GLY B 1 48 ? -12.805 -3.898 -8.875 1 91.81 48 GLY B CA 1
ATOM 1491 C C . GLY B 1 48 ? -11.703 -3.084 -9.523 1 91.81 48 GLY B C 1
ATOM 1492 O O . GLY B 1 48 ? -11.828 -1.866 -9.672 1 91.81 48 GLY B O 1
ATOM 1493 N N . VAL B 1 49 ? -10.648 -3.678 -9.852 1 94.81 49 VAL B N 1
ATOM 1494 C CA . VAL B 1 49 ? -9.547 -2.951 -10.484 1 94.81 49 VAL B CA 1
ATOM 1495 C C . VAL B 1 49 ? -9.281 -3.52 -11.875 1 94.81 49 VAL B C 1
ATOM 1497 O O . VAL B 1 49 ? -8.969 -4.703 -12.016 1 94.81 49 VAL B O 1
ATOM 1500 N N . GLU B 1 50 ? -9.438 -2.646 -12.742 1 91.94 50 GLU B N 1
ATOM 1501 C CA . GLU B 1 50 ? -9.219 -3.07 -14.125 1 91.94 50 GLU B CA 1
ATOM 1502 C C . GLU B 1 50 ? -7.727 -3.143 -14.453 1 91.94 50 GLU B C 1
ATOM 1504 O O . GLU B 1 50 ? -7.008 -2.152 -14.312 1 91.94 50 GLU B O 1
ATOM 1509 N N . ALA B 1 51 ? -7.359 -4.293 -14.734 1 91.88 51 ALA B N 1
ATOM 1510 C CA . ALA B 1 51 ? -6.016 -4.535 -15.258 1 91.88 51 ALA B CA 1
ATOM 1511 C C . ALA B 1 51 ? -6.066 -5.379 -16.531 1 91.88 51 ALA B C 1
ATOM 1513 O O . ALA B 1 51 ? -6.969 -6.199 -16.703 1 91.88 51 ALA B O 1
ATOM 1514 N N . THR B 1 52 ? -5.285 -5.086 -17.469 1 90.94 52 THR B N 1
ATOM 1515 C CA . THR B 1 52 ? -5.188 -5.91 -18.672 1 90.94 52 THR B CA 1
ATOM 1516 C C . THR B 1 52 ? -4.062 -6.93 -18.531 1 90.94 52 THR B C 1
ATOM 1518 O O . THR B 1 52 ? -3.211 -6.812 -17.641 1 90.94 52 THR B O 1
ATOM 1521 N N . TYR B 1 53 ? -4.203 -7.953 -19.422 1 92.88 53 TYR B N 1
ATOM 1522 C CA . TYR B 1 53 ? -3.129 -8.938 -19.516 1 92.88 53 TYR B CA 1
ATOM 1523 C C . TYR B 1 53 ? -1.783 -8.25 -19.719 1 92.88 53 TYR B C 1
ATOM 1525 O O . TYR B 1 53 ? -0.791 -8.602 -19.078 1 92.88 53 TYR B O 1
ATOM 1533 N N . SER B 1 54 ? -1.773 -7.324 -20.562 1 95.06 54 SER B N 1
ATOM 1534 C CA . SER B 1 54 ? -0.524 -6.645 -20.891 1 95.06 54 SER B CA 1
ATOM 1535 C C . SER B 1 54 ? 0.013 -5.863 -19.688 1 95.06 54 SER B C 1
ATOM 1537 O O . SER B 1 54 ? 1.226 -5.809 -19.484 1 95.06 54 SER B O 1
ATOM 1539 N N . ASN B 1 55 ? -0.907 -5.242 -18.906 1 95.94 55 ASN B N 1
ATOM 1540 C CA . ASN B 1 55 ? -0.491 -4.512 -17.719 1 95.94 55 ASN B CA 1
ATOM 1541 C C . ASN B 1 55 ? 0.22 -5.418 -16.719 1 95.94 55 ASN B C 1
ATOM 1543 O O . ASN B 1 55 ? 1.282 -5.07 -16.203 1 95.94 55 ASN B O 1
ATOM 1547 N N . ILE B 1 56 ? -0.324 -6.559 -16.547 1 98.12 56 ILE B N 1
ATOM 1548 C CA . ILE B 1 56 ? 0.254 -7.523 -15.617 1 98.12 56 ILE B CA 1
ATOM 1549 C C . ILE B 1 56 ? 1.585 -8.031 -16.156 1 98.12 56 ILE B C 1
ATOM 1551 O O . ILE B 1 56 ? 2.582 -8.086 -15.438 1 98.12 56 ILE B O 1
ATOM 1555 N N . ALA B 1 57 ? 1.609 -8.414 -17.422 1 98.19 57 ALA B N 1
ATOM 1556 C CA . ALA B 1 57 ? 2.83 -8.898 -18.062 1 98.19 57 ALA B CA 1
ATOM 1557 C C . ALA B 1 57 ? 3.949 -7.863 -17.953 1 98.19 57 ALA B C 1
ATOM 1559 O O . ALA B 1 57 ? 5.09 -8.211 -17.625 1 98.19 57 ALA B O 1
ATOM 1560 N N . HIS B 1 58 ? 3.625 -6.648 -18.203 1 97.94 58 HIS B N 1
ATOM 1561 C CA . HIS B 1 58 ? 4.617 -5.582 -18.188 1 97.94 58 HIS B CA 1
ATOM 1562 C C . HIS B 1 58 ? 5.172 -5.371 -16.781 1 97.94 58 HIS B C 1
ATOM 1564 O O . HIS B 1 58 ? 6.355 -5.078 -16.609 1 97.94 58 HIS B O 1
ATOM 1570 N N . LEU B 1 59 ? 4.355 -5.488 -15.781 1 97.81 59 LEU B N 1
ATOM 1571 C CA . LEU B 1 59 ? 4.816 -5.383 -14.406 1 97.81 59 LEU B CA 1
ATOM 1572 C C . LEU B 1 59 ? 5.758 -6.527 -14.055 1 97.81 59 LEU B C 1
ATOM 1574 O O . LEU B 1 59 ? 6.805 -6.312 -13.438 1 97.81 59 LEU B O 1
ATOM 1578 N N . ARG B 1 60 ? 5.445 -7.664 -14.539 1 98.12 60 ARG B N 1
ATOM 1579 C CA . ARG B 1 60 ? 6.211 -8.859 -14.188 1 98.12 60 ARG B CA 1
ATOM 1580 C C . ARG B 1 60 ? 7.543 -8.891 -14.922 1 98.12 60 ARG B C 1
ATOM 1582 O O . ARG B 1 60 ? 8.508 -9.5 -14.453 1 98.12 60 ARG B O 1
ATOM 1589 N N . THR B 1 61 ? 7.602 -8.227 -16.031 1 97.5 61 THR B N 1
ATOM 1590 C CA . THR B 1 61 ? 8.828 -8.25 -16.812 1 97.5 61 THR B CA 1
ATOM 1591 C C . THR B 1 61 ? 9.617 -6.953 -16.625 1 97.5 61 THR B C 1
ATOM 1593 O O . THR B 1 61 ? 10.742 -6.828 -17.109 1 97.5 61 THR B O 1
ATOM 1596 N N . GLY B 1 62 ? 9.047 -5.961 -16 1 95.5 62 GLY B N 1
ATOM 1597 C CA . GLY B 1 62 ? 9.742 -4.711 -15.742 1 95.5 62 GLY B CA 1
ATOM 1598 C C . GLY B 1 62 ? 9.578 -3.688 -16.844 1 95.5 62 GLY B C 1
ATOM 1599 O O . GLY B 1 62 ? 10.203 -2.627 -16.812 1 95.5 62 GLY B O 1
ATOM 1600 N N . ARG B 1 63 ? 8.766 -3.941 -17.812 1 95.62 63 ARG B N 1
ATOM 1601 C CA . ARG B 1 63 ? 8.484 -2.98 -18.875 1 95.62 63 ARG B CA 1
ATOM 1602 C C . ARG B 1 63 ? 7.664 -1.806 -18.344 1 95.62 63 ARG B C 1
ATOM 1604 O O . ARG B 1 63 ? 7.738 -0.7 -18.891 1 95.62 63 ARG B O 1
ATOM 1611 N N . ARG B 1 64 ? 6.867 -2.035 -17.391 1 94.5 64 ARG B N 1
ATOM 1612 C CA . ARG B 1 64 ? 6.223 -0.996 -16.594 1 94.5 64 ARG B CA 1
ATOM 1613 C C . ARG B 1 64 ? 6.746 -1.003 -15.156 1 94.5 64 ARG B C 1
ATOM 1615 O O . ARG B 1 64 ? 6.871 -2.062 -14.539 1 94.5 64 ARG B O 1
ATOM 1622 N N . THR B 1 65 ? 7.023 0.176 -14.688 1 93.81 65 THR B N 1
ATOM 1623 C CA . THR B 1 65 ? 7.73 0.213 -13.414 1 93.81 65 THR B CA 1
ATOM 1624 C C . THR B 1 65 ? 6.98 1.077 -12.398 1 93.81 65 THR B C 1
ATOM 1626 O O . THR B 1 65 ? 7.441 1.27 -11.273 1 93.81 65 THR B O 1
ATOM 1629 N N . ASN B 1 66 ? 5.812 1.604 -12.805 1 93.75 66 ASN B N 1
ATOM 1630 C CA . ASN B 1 66 ? 5.094 2.52 -11.93 1 93.75 66 ASN B CA 1
ATOM 1631 C C . ASN B 1 66 ? 3.607 2.176 -11.852 1 93.75 66 ASN B C 1
ATOM 1633 O O . ASN B 1 66 ? 2.768 2.932 -12.344 1 93.75 66 ASN B O 1
ATOM 1637 N N . PRO B 1 67 ? 3.352 1.079 -11.18 1 96.81 67 PRO B N 1
ATOM 1638 C CA . PRO B 1 67 ? 1.939 0.715 -11.039 1 96.81 67 PRO B CA 1
ATOM 1639 C C . PRO B 1 67 ? 1.161 1.691 -10.164 1 96.81 67 PRO B C 1
ATOM 1641 O O . PRO B 1 67 ? 1.754 2.398 -9.344 1 96.81 67 PRO B O 1
ATOM 1644 N N . SER B 1 68 ? -0.154 1.689 -10.375 1 96.12 68 SER B N 1
ATOM 1645 C CA . SER B 1 68 ? -1.018 2.486 -9.508 1 96.12 68 SER B CA 1
ATOM 1646 C C . SER B 1 68 ? -1.168 1.843 -8.133 1 96.12 68 SER B C 1
ATOM 1648 O O . SER B 1 68 ? -1.013 0.628 -7.988 1 96.12 68 SER B O 1
ATOM 1650 N N . ALA B 1 69 ? -1.509 2.656 -7.18 1 97 69 ALA B N 1
ATOM 1651 C CA . ALA B 1 69 ? -1.737 2.16 -5.824 1 97 69 ALA B CA 1
ATOM 1652 C C . ALA B 1 69 ? -2.908 1.183 -5.789 1 97 69 ALA B C 1
ATOM 1654 O O . ALA B 1 69 ? -2.85 0.159 -5.102 1 97 69 ALA B O 1
ATOM 1655 N N . ARG B 1 70 ? -3.92 1.45 -6.496 1 95.94 70 ARG B N 1
ATOM 1656 C CA . ARG B 1 70 ? -5.098 0.589 -6.52 1 95.94 70 ARG B CA 1
ATOM 1657 C C . ARG B 1 70 ? -4.75 -0.797 -7.051 1 95.94 70 ARG B C 1
ATOM 1659 O O . ARG B 1 70 ? -5.203 -1.808 -6.512 1 95.94 70 ARG B O 1
ATOM 1666 N N . LEU B 1 71 ? -3.982 -0.837 -8.117 1 97.25 71 LEU B N 1
ATOM 1667 C CA . LEU B 1 71 ? -3.59 -2.123 -8.68 1 97.25 71 LEU B CA 1
ATOM 1668 C C . LEU B 1 71 ? -2.742 -2.914 -7.688 1 97.25 71 LEU B C 1
ATOM 1670 O O . LEU B 1 71 ? -2.936 -4.121 -7.523 1 97.25 71 LEU B O 1
ATOM 1674 N N . VAL B 1 72 ? -1.831 -2.236 -7.051 1 98 72 VAL B N 1
ATOM 1675 C CA . VAL B 1 72 ? -0.97 -2.91 -6.086 1 98 72 VAL B CA 1
ATOM 1676 C C . VAL B 1 72 ? -1.812 -3.453 -4.93 1 98 72 VAL B C 1
ATOM 1678 O O . VAL B 1 72 ? -1.591 -4.574 -4.469 1 98 72 VAL B O 1
ATOM 1681 N N . GLY B 1 73 ? -2.779 -2.688 -4.473 1 97.44 73 GLY B N 1
ATOM 1682 C CA . GLY B 1 73 ? -3.715 -3.17 -3.471 1 97.44 73 GLY B CA 1
ATOM 1683 C C . GLY B 1 73 ? -4.496 -4.391 -3.92 1 97.44 73 GLY B C 1
ATOM 1684 O O . GLY B 1 73 ? -4.645 -5.352 -3.162 1 97.44 73 GLY B O 1
ATOM 1685 N N . ALA B 1 74 ? -4.984 -4.34 -5.129 1 97.12 74 ALA B N 1
ATOM 1686 C CA . ALA B 1 74 ? -5.727 -5.477 -5.676 1 97.12 74 ALA B CA 1
ATOM 1687 C C . ALA B 1 74 ? -4.848 -6.719 -5.75 1 97.12 74 ALA B C 1
ATOM 1689 O O . ALA B 1 74 ? -5.289 -7.82 -5.406 1 97.12 74 ALA B O 1
ATOM 1690 N N . LEU B 1 75 ? -3.578 -6.535 -6.191 1 97.75 75 LEU B N 1
ATOM 1691 C CA . LEU B 1 75 ? -2.652 -7.656 -6.289 1 97.75 75 LEU B CA 1
ATOM 1692 C C . LEU B 1 75 ? -2.395 -8.273 -4.918 1 97.75 75 LEU B C 1
ATOM 1694 O O . LEU B 1 75 ? -2.336 -9.492 -4.781 1 97.75 75 LEU B O 1
ATOM 1698 N N . ALA B 1 76 ? -2.199 -7.391 -3.926 1 97.06 76 ALA B N 1
ATOM 1699 C CA . ALA B 1 76 ? -2.027 -7.895 -2.566 1 97.06 76 ALA B CA 1
ATOM 1700 C C . ALA B 1 76 ? -3.207 -8.773 -2.152 1 97.06 76 ALA B C 1
ATOM 1702 O O . ALA B 1 76 ? -3.02 -9.844 -1.575 1 97.06 76 ALA B O 1
ATOM 1703 N N . GLN B 1 77 ? -4.43 -8.367 -2.473 1 94.56 77 GLN B N 1
ATOM 1704 C CA . GLN B 1 77 ? -5.633 -9.125 -2.143 1 94.56 77 GLN B CA 1
ATOM 1705 C C . GLN B 1 77 ? -5.691 -10.43 -2.93 1 94.56 77 GLN B C 1
ATOM 1707 O O . GLN B 1 77 ? -6.062 -11.477 -2.385 1 94.56 77 GLN B O 1
ATOM 1712 N N . VAL B 1 78 ? -5.352 -10.367 -4.195 1 94.62 78 VAL B N 1
ATOM 1713 C CA . VAL B 1 78 ? -5.367 -11.547 -5.055 1 94.62 78 VAL B CA 1
ATOM 1714 C C . VAL B 1 78 ? -4.477 -12.641 -4.461 1 94.62 78 VAL B C 1
ATOM 1716 O O . VAL B 1 78 ? -4.852 -13.812 -4.434 1 94.62 78 VAL B O 1
ATOM 1719 N N . PHE B 1 79 ? -3.352 -12.234 -3.926 1 95.12 79 PHE B N 1
ATOM 1720 C CA . PHE B 1 79 ? -2.389 -13.219 -3.447 1 95.12 79 PHE B CA 1
ATOM 1721 C C . PHE B 1 79 ? -2.521 -13.422 -1.943 1 95.12 79 PHE B C 1
ATOM 1723 O O . PHE B 1 79 ? -1.794 -14.227 -1.353 1 95.12 79 PHE B O 1
ATOM 1730 N N . GLY B 1 80 ? -3.334 -12.656 -1.358 1 92.44 80 GLY B N 1
ATOM 1731 C CA . GLY B 1 80 ? -3.674 -12.891 0.036 1 92.44 80 GLY B CA 1
ATOM 1732 C C . GLY B 1 80 ? -2.602 -12.406 0.998 1 92.44 80 GLY B C 1
ATOM 1733 O O . GLY B 1 80 ? -2.352 -13.047 2.023 1 92.44 80 GLY B O 1
ATOM 1734 N N . VAL B 1 81 ? -1.924 -11.375 0.685 1 92.31 81 VAL B N 1
ATOM 1735 C CA . VAL B 1 81 ? -0.923 -10.797 1.574 1 92.31 81 VAL B CA 1
ATOM 1736 C C . VAL B 1 81 ? -1.322 -9.367 1.94 1 92.31 81 VAL B C 1
ATOM 1738 O O . VAL B 1 81 ? -2.123 -8.742 1.241 1 92.31 81 VAL B O 1
ATOM 1741 N N . ASP B 1 82 ? -0.739 -8.93 3.008 1 92.56 82 ASP B N 1
ATOM 1742 C CA . ASP B 1 82 ? -0.888 -7.512 3.322 1 92.56 82 ASP B CA 1
ATOM 1743 C C . ASP B 1 82 ? -0.173 -6.645 2.289 1 92.56 82 ASP B C 1
ATOM 1745 O O . ASP B 1 82 ? 0.927 -6.977 1.844 1 92.56 82 ASP B O 1
ATOM 1749 N N . VAL B 1 83 ? -0.774 -5.523 2.023 1 97.31 83 VAL B N 1
ATOM 1750 C CA . VAL B 1 83 ? -0.216 -4.652 0.996 1 97.31 83 VAL B CA 1
ATOM 1751 C C . VAL B 1 83 ? 1.171 -4.176 1.421 1 97.31 83 VAL B C 1
ATOM 1753 O O . VAL B 1 83 ? 2.018 -3.877 0.575 1 97.31 83 VAL B O 1
ATOM 1756 N N . ASP B 1 84 ? 1.462 -4.168 2.674 1 95.69 84 ASP B N 1
ATOM 1757 C CA . ASP B 1 84 ? 2.764 -3.777 3.205 1 95.69 84 ASP B CA 1
ATOM 1758 C C . ASP B 1 84 ? 3.875 -4.656 2.641 1 95.69 84 ASP B C 1
ATOM 1760 O O . ASP B 1 84 ? 5.039 -4.254 2.613 1 95.69 84 ASP B O 1
ATOM 1764 N N . TYR B 1 85 ? 3.561 -5.855 2.221 1 96.31 85 TYR B N 1
ATOM 1765 C CA . TYR B 1 85 ? 4.5 -6.773 1.586 1 96.31 85 TYR B CA 1
ATOM 1766 C C . TYR B 1 85 ? 5.246 -6.086 0.447 1 96.31 85 TYR B C 1
ATOM 1768 O O . TYR B 1 85 ? 6.43 -6.348 0.229 1 96.31 85 TYR B O 1
ATOM 1776 N N . PHE B 1 86 ? 4.582 -5.191 -0.237 1 97.94 86 PHE B N 1
ATOM 1777 C CA . PHE B 1 86 ? 5.164 -4.578 -1.425 1 97.94 86 PHE B CA 1
ATOM 1778 C C . PHE B 1 86 ? 5.957 -3.33 -1.057 1 97.94 86 PHE B C 1
ATOM 1780 O O . PHE B 1 86 ? 6.66 -2.764 -1.896 1 97.94 86 PHE B O 1
ATOM 1787 N N . PHE B 1 87 ? 5.914 -2.932 0.275 1 96.62 87 PHE B N 1
ATOM 1788 C CA . PHE B 1 87 ? 6.5 -1.642 0.623 1 96.62 87 PHE B CA 1
ATOM 1789 C C . PHE B 1 87 ? 7.539 -1.798 1.725 1 96.62 87 PHE B C 1
ATOM 1791 O O . PHE B 1 87 ? 8.359 -0.904 1.941 1 96.62 87 PHE B O 1
ATOM 1798 N N . ASN B 1 88 ? 7.453 -2.855 2.398 1 94.12 88 ASN B N 1
ATOM 1799 C CA . ASN B 1 88 ? 8.266 -3.057 3.592 1 94.12 88 ASN B CA 1
ATOM 1800 C C . ASN B 1 88 ? 9.203 -4.254 3.436 1 94.12 88 ASN B C 1
ATOM 1802 O O . ASN B 1 88 ? 8.758 -5.402 3.436 1 94.12 88 ASN B O 1
ATOM 1806 N N . ASP B 1 89 ? 10.484 -4.016 3.4 1 94.19 89 ASP B N 1
ATOM 1807 C CA . ASP B 1 89 ? 11.484 -5.043 3.135 1 94.19 89 ASP B CA 1
ATOM 1808 C C . ASP B 1 89 ? 11.461 -6.121 4.219 1 94.19 89 ASP B C 1
ATOM 1810 O O . ASP B 1 89 ? 11.57 -7.312 3.918 1 94.19 89 ASP B O 1
ATOM 1814 N N . LEU B 1 90 ? 11.391 -5.68 5.402 1 92.69 90 LEU B N 1
ATOM 1815 C CA . LEU B 1 90 ? 11.391 -6.633 6.508 1 92.69 90 LEU B CA 1
ATOM 1816 C C . LEU B 1 90 ? 10.164 -7.535 6.449 1 92.69 90 LEU B C 1
ATOM 1818 O O . LEU B 1 90 ? 10.273 -8.75 6.621 1 92.69 90 LEU B O 1
ATOM 1822 N N . ARG B 1 91 ? 9.008 -6.93 6.168 1 92.81 91 ARG B N 1
ATOM 1823 C CA . ARG B 1 91 ? 7.777 -7.703 6.055 1 92.81 91 ARG B CA 1
ATOM 1824 C C . ARG B 1 91 ? 7.832 -8.656 4.863 1 92.81 91 ARG B C 1
ATOM 1826 O O . ARG B 1 91 ? 7.406 -9.805 4.961 1 92.81 91 ARG B O 1
ATOM 1833 N N . ALA B 1 92 ? 8.344 -8.18 3.74 1 94.94 92 ALA B N 1
ATOM 1834 C CA . ALA B 1 92 ? 8.492 -9.016 2.553 1 94.94 92 ALA B CA 1
ATOM 1835 C C . ALA B 1 92 ? 9.336 -10.25 2.852 1 94.94 92 ALA B C 1
ATOM 1837 O O . ALA B 1 92 ? 8.961 -11.367 2.504 1 94.94 92 ALA B O 1
ATOM 1838 N N . HIS B 1 93 ? 10.469 -10.031 3.531 1 94.44 93 HIS B N 1
ATOM 1839 C CA . HIS B 1 93 ? 11.375 -11.117 3.863 1 94.44 93 HIS B CA 1
ATOM 1840 C C . HIS B 1 93 ? 10.703 -12.133 4.789 1 94.44 93 HIS B C 1
ATOM 1842 O O . HIS B 1 93 ? 10.859 -13.344 4.605 1 94.44 93 HIS B O 1
ATOM 1848 N N . GLN B 1 94 ? 10 -11.617 5.734 1 91.38 94 GLN B N 1
ATOM 1849 C CA . GLN B 1 94 ? 9.32 -12.492 6.684 1 91.38 94 GLN B CA 1
ATOM 1850 C C . GLN B 1 94 ? 8.273 -13.359 5.98 1 91.38 94 GLN B C 1
ATOM 1852 O O . GLN B 1 94 ? 8.211 -14.57 6.211 1 91.38 94 GLN B O 1
ATOM 1857 N N . ILE B 1 95 ? 7.539 -12.734 5.145 1 90.94 95 ILE B N 1
ATOM 1858 C CA . ILE B 1 95 ? 6.484 -13.445 4.426 1 90.94 95 ILE B CA 1
ATOM 1859 C C . ILE B 1 95 ? 7.105 -14.477 3.48 1 90.94 95 ILE B C 1
ATOM 1861 O O . ILE B 1 95 ? 6.652 -15.617 3.414 1 90.94 95 ILE B O 1
ATOM 1865 N N . GLN B 1 96 ? 8.125 -14.078 2.766 1 93.12 96 GLN B N 1
ATOM 1866 C CA . GLN B 1 96 ? 8.781 -14.984 1.828 1 93.12 96 GLN B CA 1
ATOM 1867 C C . GLN B 1 96 ? 9.391 -16.188 2.555 1 93.12 96 GLN B C 1
ATOM 1869 O O . GLN B 1 96 ? 9.281 -17.312 2.086 1 93.12 96 GLN B O 1
ATOM 1874 N N . LYS B 1 97 ? 10.008 -15.898 3.65 1 90.12 97 LYS B N 1
ATOM 1875 C CA . LYS B 1 97 ? 10.562 -16.984 4.453 1 90.12 97 LYS B CA 1
ATOM 1876 C C . LYS B 1 97 ? 9.477 -17.969 4.879 1 90.12 97 LYS B C 1
ATOM 1878 O O . LYS B 1 97 ? 9.695 -19.172 4.875 1 90.12 97 LYS B O 1
ATOM 1883 N N . GLN B 1 98 ? 8.406 -17.375 5.27 1 84.31 98 GLN B N 1
ATOM 1884 C CA . GLN B 1 98 ? 7.289 -18.219 5.68 1 84.31 98 GLN B CA 1
ATOM 1885 C C . GLN B 1 98 ? 6.816 -19.109 4.531 1 84.31 98 GLN B C 1
ATOM 1887 O O . GLN B 1 98 ? 6.59 -20.312 4.715 1 84.31 98 GLN B O 1
ATOM 1892 N N . PHE B 1 99 ? 6.691 -18.594 3.334 1 86 99 PHE B N 1
ATOM 1893 C CA . PHE B 1 99 ? 6.25 -19.344 2.17 1 86 99 PHE B CA 1
ATOM 1894 C C . PHE B 1 99 ? 7.273 -20.406 1.797 1 86 99 PHE B C 1
ATOM 1896 O O . PHE B 1 99 ? 6.91 -21.531 1.439 1 86 99 PHE B O 1
ATOM 1903 N N . LEU B 1 100 ? 8.531 -20.062 1.867 1 87.75 100 LEU B N 1
ATOM 1904 C CA . LEU B 1 100 ? 9.594 -21.016 1.539 1 87.75 100 LEU B CA 1
ATOM 1905 C C . LEU B 1 100 ? 9.602 -22.188 2.521 1 87.75 100 LEU B C 1
ATOM 1907 O O . LEU B 1 100 ? 9.805 -23.328 2.127 1 87.75 100 LEU B O 1
ATOM 1911 N N . ALA B 1 101 ? 9.336 -21.844 3.732 1 82 101 ALA B N 1
ATOM 1912 C CA . ALA B 1 101 ? 9.266 -22.891 4.75 1 82 101 ALA B CA 1
ATOM 1913 C C . ALA B 1 101 ? 8.094 -23.828 4.488 1 82 101 ALA B C 1
ATOM 1915 O O . ALA B 1 101 ? 8.227 -25.047 4.621 1 82 101 ALA B O 1
ATOM 1916 N N . LEU B 1 102 ? 7.027 -23.266 4.105 1 80.62 102 LEU B N 1
ATOM 1917 C CA . LEU B 1 102 ? 5.84 -24.062 3.807 1 80.62 102 LEU B CA 1
ATOM 1918 C C . LEU B 1 102 ? 6.07 -24.953 2.588 1 80.62 102 LEU B C 1
ATOM 1920 O O . LEU B 1 102 ? 5.652 -26.109 2.572 1 80.62 102 LEU B O 1
ATOM 1924 N N . GLN B 1 103 ? 6.641 -24.359 1.643 1 82.19 103 GLN B N 1
ATOM 1925 C CA . GLN B 1 103 ? 6.949 -25.125 0.44 1 82.19 103 GLN B CA 1
ATOM 1926 C C . GLN B 1 103 ? 7.855 -26.312 0.76 1 82.19 103 GLN B C 1
ATOM 1928 O O . GLN B 1 103 ? 7.664 -27.406 0.23 1 82.19 103 GLN B O 1
ATOM 1933 N N . GLN B 1 104 ? 8.773 -26.078 1.598 1 82.94 104 GLN B N 1
ATOM 1934 C CA . GLN B 1 104 ? 9.695 -27.141 1.994 1 82.94 104 GLN B CA 1
ATOM 1935 C C . GLN B 1 104 ? 8.961 -28.25 2.744 1 82.94 104 GLN B C 1
ATOM 1937 O O . GLN B 1 104 ? 9.242 -29.438 2.537 1 82.94 104 GLN B O 1
ATOM 1942 N N . LEU B 1 105 ? 8.07 -27.828 3.531 1 75.75 105 LEU B N 1
ATOM 1943 C CA . LEU B 1 105 ? 7.289 -28.797 4.289 1 75.75 105 LEU B CA 1
ATOM 1944 C C . LEU B 1 105 ? 6.41 -29.641 3.361 1 75.75 105 LEU B C 1
ATOM 1946 O O . LEU B 1 105 ? 6.309 -30.859 3.525 1 75.75 105 LEU B O 1
ATOM 1950 N N . ARG B 1 106 ? 5.773 -28.984 2.412 1 75 106 ARG B N 1
ATOM 1951 C CA . ARG B 1 106 ? 4.949 -29.703 1.437 1 75 106 ARG B CA 1
ATOM 1952 C C . ARG B 1 106 ? 5.785 -30.688 0.638 1 75 106 ARG B C 1
ATOM 1954 O O . ARG B 1 106 ? 5.34 -31.812 0.373 1 75 106 ARG B O 1
ATOM 1961 N N . GLU B 1 107 ? 6.914 -30.312 0.294 1 79.31 107 GLU B N 1
ATOM 1962 C CA . GLU B 1 107 ? 7.789 -31.141 -0.521 1 79.31 107 GLU B CA 1
ATOM 1963 C C . GLU B 1 107 ? 8.312 -32.344 0.278 1 79.31 107 GLU B C 1
ATOM 1965 O O . GLU B 1 107 ? 8.68 -33.375 -0.297 1 79.31 107 GLU B O 1
ATOM 1970 N N . SER B 1 108 ? 8.32 -32.156 1.553 1 74 108 SER B N 1
ATOM 1971 C CA . SER B 1 108 ? 8.797 -33.25 2.414 1 74 108 SER B CA 1
ATOM 1972 C C . SER B 1 108 ? 7.688 -34.25 2.689 1 74 108 SER B C 1
ATOM 1974 O O . SER B 1 108 ? 7.926 -35.281 3.328 1 74 108 SER B O 1
ATOM 1976 N N . GLY B 1 109 ? 6.543 -34.156 2.182 1 64.88 109 GLY B N 1
ATOM 1977 C CA . GLY B 1 109 ? 5.453 -35.094 2.303 1 64.88 109 GLY B CA 1
ATOM 1978 C C . GLY B 1 109 ? 4.625 -34.906 3.559 1 64.88 109 GLY B C 1
ATOM 1979 O O . GLY B 1 109 ? 3.809 -35.75 3.91 1 64.88 109 GLY B O 1
ATOM 1980 N N . VAL B 1 110 ? 4.914 -33.938 4.332 1 58.16 110 VAL B N 1
ATOM 1981 C CA . VAL B 1 110 ? 4.129 -33.688 5.539 1 58.16 110 VAL B CA 1
ATOM 1982 C C . VAL B 1 110 ? 2.727 -33.219 5.16 1 58.16 110 VAL B C 1
ATOM 1984 O O . VAL B 1 110 ? 2.568 -32.25 4.406 1 58.16 110 VAL B O 1
ATOM 1987 N N . LYS B 1 111 ? 1.714 -34.281 5.086 1 54.38 111 LYS B N 1
ATOM 1988 C CA . LYS B 1 111 ? 0.313 -33.938 4.836 1 54.38 111 LYS B CA 1
ATOM 1989 C C . LYS B 1 111 ? -0.16 -32.812 5.75 1 54.38 111 LYS B C 1
ATOM 1991 O O . LYS B 1 111 ? -0.17 -32.969 6.973 1 54.38 111 LYS B O 1
ATOM 1996 N N . ILE B 1 112 ? 0.179 -31.672 5.352 1 52.22 112 ILE B N 1
ATOM 1997 C CA . ILE B 1 112 ? -0.343 -30.578 6.16 1 52.22 112 ILE B CA 1
ATOM 1998 C C . ILE B 1 112 ? -1.86 -30.5 6.008 1 52.22 112 ILE B C 1
ATOM 2000 O O . ILE B 1 112 ? -2.365 -30.016 4.992 1 52.22 112 ILE B O 1
ATOM 2004 N N . GLU B 1 113 ? -2.547 -31.688 6.363 1 45.75 113 GLU B N 1
ATOM 2005 C CA . GLU B 1 113 ? -4 -31.75 6.23 1 45.75 113 GLU B CA 1
ATOM 2006 C C . GLU B 1 113 ? -4.621 -30.359 6.293 1 45.75 113 GLU B C 1
ATOM 2008 O O . GLU B 1 113 ? -5.551 -30.062 5.539 1 45.75 113 GLU B O 1
ATOM 2013 N N . GLY B 1 114 ? -4.688 -29.906 7.414 1 44.53 114 GLY B N 1
ATOM 2014 C CA . GLY B 1 114 ? -5.547 -28.812 7.816 1 44.53 114 GLY B CA 1
ATOM 2015 C C . GLY B 1 114 ? -5.199 -27.5 7.129 1 44.53 114 GLY B C 1
ATOM 2016 O O . GLY B 1 114 ? -5.879 -26.484 7.324 1 44.53 114 GLY B O 1
ATOM 2017 N N . ILE B 1 115 ? -4.027 -27.484 6.59 1 44.78 115 ILE B N 1
ATOM 2018 C CA . ILE B 1 115 ? -3.686 -26.141 6.121 1 44.78 115 ILE B CA 1
ATOM 2019 C C . ILE B 1 115 ? -4.25 -25.922 4.719 1 44.78 115 ILE B C 1
ATOM 2021 O O . ILE B 1 115 ? -4.531 -24.797 4.324 1 44.78 115 ILE B O 1
ATOM 2025 N N . ALA B 1 116 ? -4.191 -27 3.896 1 43.19 116 ALA B N 1
ATOM 2026 C CA . ALA B 1 116 ? -4.508 -26.828 2.48 1 43.19 116 ALA B CA 1
ATOM 2027 C C . ALA B 1 116 ? -5.969 -26.438 2.289 1 43.19 116 ALA B C 1
ATOM 2029 O O . ALA B 1 116 ? -6.352 -25.953 1.222 1 43.19 116 ALA B O 1
ATOM 2030 N N . ALA B 1 117 ? -6.777 -27.297 2.988 1 36.56 117 ALA B N 1
ATOM 2031 C CA . ALA B 1 117 ? -8.086 -27.359 2.336 1 36.56 117 ALA B CA 1
ATOM 2032 C C . ALA B 1 117 ? -8.609 -25.969 1.996 1 36.56 117 ALA B C 1
ATOM 2034 O O . ALA B 1 117 ? -9.484 -25.828 1.14 1 36.56 117 ALA B O 1
ATOM 2035 N N . ARG B 1 118 ? -8.82 -25.125 3.109 1 37.31 118 ARG B N 1
ATOM 2036 C CA . ARG B 1 118 ? -9.773 -24.094 2.744 1 37.31 118 ARG B CA 1
ATOM 2037 C C . ARG B 1 118 ? -9.156 -23.094 1.769 1 37.31 118 ARG B C 1
ATOM 2039 O O . ARG B 1 118 ? -7.98 -22.734 1.897 1 37.31 118 ARG B O 1
ATOM 2046 N N . GLY B 1 119 ? -9.352 -23.188 0.588 1 38.19 119 GLY B N 1
ATOM 2047 C CA . GLY B 1 119 ? -9.164 -22.219 -0.485 1 38.19 119 GLY B CA 1
ATOM 2048 C C . GLY B 1 119 ? -8.656 -20.875 0.002 1 38.19 119 GLY B C 1
ATOM 2049 O O . GLY B 1 119 ? -8.438 -19.969 -0.797 1 38.19 119 GLY B O 1
ATOM 2050 N N . GLU B 1 120 ? -9.289 -20.375 1.125 1 40.47 120 GLU B N 1
ATOM 2051 C CA . GLU B 1 120 ? -8.992 -19 1.539 1 40.47 120 GLU B CA 1
ATOM 2052 C C . GLU B 1 120 ? -7.555 -18.875 2.031 1 40.47 120 GLU B C 1
ATOM 2054 O O . GLU B 1 120 ? -7.109 -19.641 2.883 1 40.47 120 GLU B O 1
ATOM 2059 N N . GLY B 1 121 ? -6.719 -18.219 1.282 1 40.69 121 GLY B N 1
ATOM 2060 C CA . GLY B 1 121 ? -5.355 -17.703 1.322 1 40.69 121 GLY B CA 1
ATOM 2061 C C . GLY B 1 121 ? -4.566 -18.219 2.512 1 40.69 121 GLY B C 1
ATOM 2062 O O . GLY B 1 121 ? -5.145 -18.688 3.492 1 40.69 121 GLY B O 1
ATOM 2063 N N . LEU B 1 122 ? -3.465 -18.891 2.285 1 46.19 122 LEU B N 1
ATOM 2064 C CA . LEU B 1 122 ? -2.443 -19.266 3.256 1 46.19 122 LEU B CA 1
ATOM 2065 C C . LEU B 1 122 ? -2.332 -18.219 4.359 1 46.19 122 LEU B C 1
ATOM 2067 O O . LEU B 1 122 ? -2.01 -17.062 4.094 1 46.19 122 LEU B O 1
ATOM 2071 N N . ASN B 1 123 ? -3.338 -18.203 5.254 1 49.16 123 ASN B N 1
ATOM 2072 C CA . ASN B 1 123 ? -3.109 -17.375 6.438 1 49.16 123 ASN B CA 1
ATOM 2073 C C . ASN B 1 123 ? -1.784 -17.719 7.113 1 49.16 123 ASN B C 1
ATOM 2075 O O . ASN B 1 123 ? -1.635 -18.797 7.684 1 49.16 123 ASN B O 1
ATOM 2079 N N . PRO B 1 124 ? -0.742 -17.016 6.754 1 48.03 124 PRO B N 1
ATOM 2080 C CA . PRO B 1 124 ? 0.584 -17.281 7.316 1 48.03 124 PRO B CA 1
ATOM 2081 C C . PRO B 1 124 ? 0.53 -17.688 8.789 1 48.03 124 PRO B C 1
ATOM 2083 O O . PRO B 1 124 ? 1.319 -18.531 9.227 1 48.03 124 PRO B O 1
ATOM 2086 N N . ASP B 1 125 ? -0.382 -17.078 9.445 1 47.78 125 ASP B N 1
ATOM 2087 C CA . ASP B 1 125 ? -0.476 -17.469 10.852 1 47.78 125 ASP B CA 1
ATOM 2088 C C . ASP B 1 125 ? -0.86 -18.938 11 1 47.78 125 ASP B C 1
ATOM 2090 O O . ASP B 1 125 ? -0.338 -19.625 11.875 1 47.78 125 ASP B O 1
ATOM 2094 N N . LEU B 1 126 ? -1.775 -19.281 10.195 1 51.25 126 LEU B N 1
ATOM 2095 C CA . LEU B 1 126 ? -2.203 -20.672 10.289 1 51.25 126 LEU B CA 1
ATOM 2096 C C . LEU B 1 126 ? -1.073 -21.625 9.891 1 51.25 126 LEU B C 1
ATOM 2098 O O . LEU B 1 126 ? -0.906 -22.688 10.492 1 51.25 126 LEU B O 1
ATOM 2102 N N . VAL B 1 127 ? -0.369 -21.141 8.984 1 50.81 127 VAL B N 1
ATOM 2103 C CA . VAL B 1 127 ? 0.761 -21.953 8.531 1 50.81 127 VAL B CA 1
ATOM 2104 C C . VAL B 1 127 ? 1.802 -22.047 9.641 1 50.81 127 VAL B C 1
ATOM 2106 O O . VAL B 1 127 ? 2.309 -23.141 9.93 1 50.81 127 VAL B O 1
ATOM 2109 N N . MET B 1 128 ? 1.972 -20.891 10.25 1 49.66 128 MET B N 1
ATOM 2110 C CA . MET B 1 128 ? 2.92 -20.922 11.359 1 49.66 128 MET B CA 1
ATOM 2111 C C . MET B 1 128 ? 2.42 -21.812 12.484 1 49.66 128 MET B C 1
ATOM 2113 O O . MET B 1 128 ? 3.203 -22.547 13.102 1 49.66 128 MET B O 1
ATOM 2117 N N . GLU B 1 129 ? 1.113 -21.688 12.656 1 52.31 129 GLU B N 1
ATOM 2118 C CA . GLU B 1 129 ? 0.532 -22.578 13.656 1 52.31 129 GLU B CA 1
ATOM 2119 C C . GLU B 1 129 ? 0.681 -24.047 13.242 1 52.31 129 GLU B C 1
ATOM 2121 O O . GLU B 1 129 ? 0.964 -24.906 14.07 1 52.31 129 GLU B O 1
ATOM 2126 N N . ALA B 1 130 ? 0.561 -24.219 12.008 1 50.84 130 ALA B N 1
ATOM 2127 C CA . ALA B 1 130 ? 0.696 -25.578 11.516 1 50.84 130 ALA B CA 1
ATOM 2128 C C . ALA B 1 130 ? 2.139 -26.062 11.625 1 50.84 130 ALA B C 1
ATOM 2130 O O . ALA B 1 130 ? 2.391 -27.203 12.039 1 50.84 130 ALA B O 1
ATOM 2131 N N . ILE B 1 131 ? 3.002 -25.172 11.391 1 51 131 ILE B N 1
ATOM 2132 C CA . ILE B 1 131 ? 4.418 -25.484 11.508 1 51 131 ILE B CA 1
ATOM 2133 C C . ILE B 1 131 ? 4.766 -25.766 12.969 1 51 131 ILE B C 1
ATOM 2135 O O . ILE B 1 131 ? 5.465 -26.734 13.273 1 51 131 ILE B O 1
ATOM 2139 N N . ARG B 1 132 ? 4.246 -24.844 13.766 1 52.06 132 ARG B N 1
ATOM 2140 C CA . ARG B 1 132 ? 4.48 -25.047 15.195 1 52.06 132 ARG B CA 1
ATOM 2141 C C . ARG B 1 132 ? 3.904 -26.375 15.656 1 52.06 132 ARG B C 1
ATOM 2143 O O . ARG B 1 132 ? 4.535 -27.094 16.438 1 52.06 132 ARG B O 1
ATOM 2150 N N . ALA B 1 133 ? 2.799 -26.641 15.188 1 50.34 133 ALA B N 1
ATOM 2151 C CA . ALA B 1 133 ? 2.162 -27.906 15.547 1 50.34 133 ALA B CA 1
ATOM 2152 C C . ALA B 1 133 ? 2.971 -29.094 15.031 1 50.34 133 ALA B C 1
ATOM 2154 O O . ALA B 1 133 ? 3.111 -30.109 15.727 1 50.34 133 ALA B O 1
ATOM 2155 N N . LEU B 1 134 ? 3.502 -28.938 13.945 1 49.72 134 LEU B N 1
ATOM 2156 C CA . LEU B 1 134 ? 4.32 -30 13.375 1 49.72 134 LEU B CA 1
ATOM 2157 C C . LEU B 1 134 ? 5.613 -30.172 14.156 1 49.72 134 LEU B C 1
ATOM 2159 O O . LEU B 1 134 ? 6.086 -31.297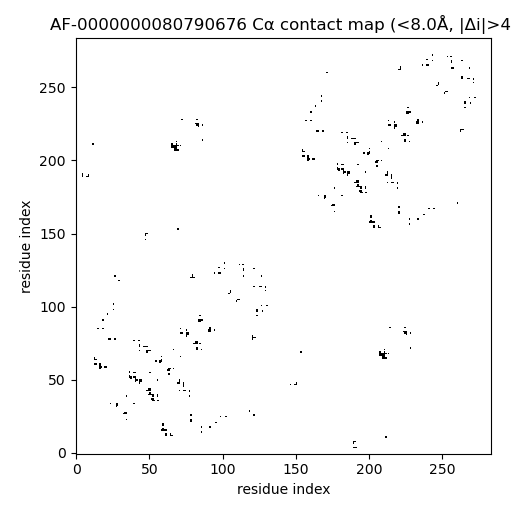 14.344 1 49.72 134 LEU B O 1
ATOM 2163 N N . ARG B 1 135 ? 6.195 -29.062 14.508 1 49.44 135 ARG B N 1
ATOM 2164 C CA . ARG B 1 135 ? 7.41 -29.156 15.312 1 49.44 135 ARG B CA 1
ATOM 2165 C C . ARG B 1 135 ? 7.133 -29.828 16.656 1 49.44 135 ARG B C 1
ATOM 2167 O O . ARG B 1 135 ? 7.938 -30.625 17.125 1 49.44 135 ARG B O 1
ATOM 2174 N N . ARG B 1 136 ? 6.031 -29.484 17.125 1 50.75 136 ARG B N 1
ATOM 2175 C CA . ARG B 1 136 ? 5.672 -30.109 18.391 1 50.75 136 ARG B CA 1
ATOM 2176 C C . ARG B 1 136 ? 5.473 -31.625 18.219 1 50.75 136 ARG B C 1
ATOM 2178 O O . ARG B 1 136 ? 5.863 -32.406 19.078 1 50.75 136 ARG B O 1
ATOM 2185 N N . ASP B 1 137 ? 4.828 -31.875 17.203 1 47.47 137 ASP B N 1
ATOM 2186 C CA . ASP B 1 137 ? 4.598 -33.281 16.984 1 47.47 137 ASP B CA 1
ATOM 2187 C C . ASP B 1 137 ? 5.91 -34.031 16.719 1 47.47 137 ASP B C 1
ATOM 2189 O O . ASP B 1 137 ? 6.086 -35.188 17.141 1 47.47 137 ASP B O 1
ATOM 2193 N N . SER B 1 138 ? 6.797 -33.406 16.109 1 48.97 138 SER B N 1
ATOM 2194 C CA . SER B 1 138 ? 8.094 -34.031 15.852 1 48.97 138 SER B CA 1
ATOM 2195 C C . SER B 1 138 ? 8.883 -34.219 17.141 1 48.97 138 SER B C 1
ATOM 2197 O O . SER B 1 138 ? 9.602 -35.219 17.297 1 48.97 138 SER B O 1
ATOM 2199 N N . ASP B 1 139 ? 8.672 -33.188 17.906 1 51 139 ASP B N 1
ATOM 2200 C CA . ASP B 1 139 ? 9.352 -33.344 19.188 1 51 139 ASP B CA 1
ATOM 2201 C C . ASP B 1 139 ? 8.75 -34.5 20 1 51 139 ASP B C 1
ATOM 2203 O O . ASP B 1 139 ? 9.453 -35.156 20.75 1 51 139 ASP B O 1
ATOM 2207 N N . ASP B 1 140 ? 7.516 -34.594 19.859 1 46.97 140 ASP B N 1
ATOM 2208 C CA . ASP B 1 140 ? 6.883 -35.688 20.641 1 46.97 140 ASP B CA 1
ATOM 2209 C C . ASP B 1 140 ? 7.184 -37.031 20.031 1 46.97 140 ASP B C 1
ATOM 2211 O O . ASP B 1 140 ? 7.113 -38.062 20.719 1 46.97 140 ASP B O 1
ATOM 2215 N N . ARG B 1 141 ? 7.52 -37.094 18.797 1 47.62 141 ARG B N 1
ATOM 2216 C CA . ARG B 1 141 ? 7.812 -38.406 18.203 1 47.62 141 ARG B CA 1
ATOM 2217 C C . ARG B 1 141 ? 9.266 -38.781 18.422 1 47.62 141 ARG B C 1
ATOM 2219 O O . ARG B 1 141 ? 9.664 -39.938 18.141 1 47.62 141 ARG B O 1
ATOM 2226 N N . ARG B 1 142 ? 10.016 -37.906 19.016 1 40.12 142 ARG B N 1
ATOM 2227 C CA . ARG B 1 142 ? 11.289 -38.406 19.516 1 40.12 142 ARG B CA 1
ATOM 2228 C C . ARG B 1 142 ? 11.141 -38.969 20.938 1 40.12 142 ARG B C 1
ATOM 2230 O O . ARG B 1 142 ? 10.383 -38.438 21.734 1 40.12 142 ARG B O 1
#

Organism: Propionibacterium freudenreichii subsp. shermanii (strain ATCC 9614 / DSM 4902 / CIP 103027 / NCIMB 8099 / CIRM-BIA1) (NCBI:txid754252)

Solvent-accessible surface area (backbone atoms only — not comparable to full-atom values): 15879 Å² total; per-residue (Å²): 128,82,66,72,61,58,60,58,46,48,45,51,36,51,50,36,26,53,52,52,50,49,46,60,72,68,51,79,40,86,84,67,54,78,77,40,46,57,54,53,18,50,49,23,39,75,66,58,33,88,50,46,42,64,58,45,46,25,36,63,70,57,78,41,67,73,58,38,34,66,54,51,44,32,50,20,57,70,69,42,47,63,54,43,46,74,74,32,69,68,54,30,51,52,52,49,51,50,51,52,51,48,52,51,41,52,72,67,63,54,78,58,66,86,69,60,68,63,74,69,48,77,46,63,66,56,49,47,50,47,48,51,49,47,53,48,50,52,56,65,72,98,129,82,65,72,63,59,59,58,47,48,45,51,34,52,51,38,26,54,51,51,50,48,45,60,72,70,50,80,40,91,85,67,55,81,78,42,45,56,55,51,19,50,49,22,39,75,66,56,33,88,51,46,42,64,57,46,46,26,35,63,71,57,79,41,67,73,57,39,32,66,54,51,46,32,50,20,56,69,70,47,46,62,54,44,47,71,74,32,69,68,53,32,52,53,52,49,51,52,52,53,50,48,51,51,42,53,74,67,63,53,77,59,63,84,68,62,66,60,81,70,49,77,48,61,64,57,50,49,50,48,48,50,50,47,50,49,51,52,56,64,72,96

pLDDT: mean 78.33, std 22.04, range [26.67, 98.38]

InterPro domains:
  IPR001387 Cro/C1-type, helix-turn-helix domain [PS50943] (52-86)
  IPR001387 Cro/C1-type, helix-turn-helix domain [cd00093] (45-86)
  IPR010982 Lambda repressor-like, DNA-binding domain superfamily [G3DSA:1.10.260.40] (10-139)
  IPR010982 Lambda repressor-like, DNA-binding domain superfamily [SSF47413] (43-89)

Nearest PDB structures (foldseek):
  3qwg-assembly1_A  TM=8.841E-01  e=9.829E-05  Mycobacterium tuberculosis
  3r1f-assembly1_A  TM=6.993E-01  e=4.058E-05  Mycobacterium tuberculosis
  3r1f-assembly7_M  TM=7.014E-01  e=6.828E-05  Mycobacterium tuberculosis
  3r1f-assembly9_R  TM=7.181E-01  e=6.153E-05  Mycobacterium tuberculosis
  3qf3-assembly2_B  TM=6.805E-01  e=6.482E-05  Mycobacterium tuberculosis

Secondary structure (DSSP, 8-state):
--THHHHHHHHHHHHHHHHHHHHHHHSPPTTSS---HHHHHHHHHHTT----HHHHHHHHHTS----BHHHHHHHHHHHT--GGGGT-HHHHHHHHHHHHHHHHHHHTT---HHHHSS-S---HHHHHHHHHHHHHHHHHH-/--THHHHHHHHHHHHHHHHHHHHHHHSPPTTSS---HHHHHHHHHHTT----HHHHHHHHHTS----BHHHHHHHHHHHT--GGGGT-HHHHHHHHHHHHHHHHHHHTT---HHHHSS-S---HHHHHHHHHHHHHHHHHH-